Protein AF-A0A8A1LEQ8-F1 (afdb_monomer_lite)

Structure (mmCIF, N/CA/C/O backbone):
data_AF-A0A8A1LEQ8-F1
#
_entry.id   AF-A0A8A1LEQ8-F1
#
loop_
_atom_site.group_PDB
_atom_site.id
_atom_site.type_symbol
_atom_site.label_atom_id
_atom_site.label_alt_id
_atom_site.label_comp_id
_atom_site.label_asym_id
_atom_site.label_entity_id
_atom_site.label_seq_id
_atom_site.pdbx_PDB_ins_code
_atom_site.Cartn_x
_atom_site.Cartn_y
_atom_site.Cartn_z
_atom_site.occupancy
_atom_site.B_iso_or_equiv
_atom_site.auth_seq_id
_atom_site.auth_comp_id
_atom_site.auth_asym_id
_atom_site.auth_atom_id
_atom_site.pdbx_PDB_model_num
ATOM 1 N N . MET A 1 1 ? -10.065 -1.250 -28.278 1.00 28.25 1 MET A N 1
ATOM 2 C CA . MET A 1 1 ? -9.622 0.029 -27.687 1.00 28.25 1 MET A CA 1
ATOM 3 C C . MET A 1 1 ? -8.132 0.151 -27.928 1.00 28.25 1 MET A C 1
ATOM 5 O O . MET A 1 1 ? -7.394 -0.716 -27.477 1.00 28.25 1 MET A O 1
ATOM 9 N N . GLY A 1 2 ? -7.712 1.129 -28.730 1.00 31.31 2 GLY A N 1
ATOM 10 C CA . GLY A 1 2 ? -6.296 1.364 -28.994 1.00 31.31 2 GLY A CA 1
ATOM 11 C C . GLY A 1 2 ? -5.611 1.818 -27.713 1.00 31.31 2 GLY A C 1
ATOM 12 O O . GLY A 1 2 ? -6.048 2.784 -27.094 1.00 31.31 2 GLY A O 1
ATOM 13 N N . THR A 1 3 ? -4.569 1.108 -27.292 1.00 39.03 3 THR A N 1
ATOM 14 C CA . THR A 1 3 ? -3.610 1.674 -26.343 1.00 39.03 3 THR A CA 1
ATOM 15 C C . THR A 1 3 ? -3.005 2.906 -27.009 1.00 39.03 3 THR A C 1
ATOM 17 O O . THR A 1 3 ? -2.578 2.771 -28.160 1.00 39.03 3 THR A O 1
ATOM 20 N N . PRO A 1 4 ? -2.971 4.079 -26.355 1.00 38.38 4 PRO A N 1
ATOM 21 C CA . PRO A 1 4 ? -2.282 5.216 -26.931 1.00 38.38 4 PRO A CA 1
ATOM 22 C C . PRO A 1 4 ? -0.833 4.786 -27.146 1.00 38.38 4 PRO A C 1
ATOM 24 O O . PRO A 1 4 ? -0.155 4.366 -26.206 1.00 38.38 4 PRO A O 1
ATOM 27 N N . GLU A 1 5 ? -0.380 4.824 -28.398 1.00 41.69 5 GLU A N 1
ATOM 28 C CA . GLU A 1 5 ? 1.041 4.841 -28.715 1.00 41.69 5 GLU A CA 1
ATOM 29 C C . GLU A 1 5 ? 1.588 6.175 -28.194 1.00 41.69 5 GLU A C 1
ATOM 31 O O . GLU A 1 5 ? 1.860 7.099 -28.953 1.00 41.69 5 GLU A O 1
ATOM 36 N N . GLU A 1 6 ? 1.699 6.319 -26.872 1.00 42.84 6 GLU A N 1
ATOM 37 C CA . GLU A 1 6 ? 2.576 7.338 -26.324 1.00 42.84 6 GLU A CA 1
ATOM 38 C C . GLU A 1 6 ? 3.975 7.023 -26.856 1.00 42.84 6 GLU A C 1
ATOM 40 O O . GLU A 1 6 ? 4.449 5.886 -26.704 1.00 42.84 6 GLU A O 1
ATOM 45 N N . PRO A 1 7 ? 4.655 7.986 -27.491 1.00 47.84 7 PRO A N 1
ATOM 46 C CA . PRO A 1 7 ? 6.029 7.803 -27.905 1.00 47.84 7 PRO A CA 1
ATOM 47 C C . PRO A 1 7 ? 6.911 7.777 -26.649 1.00 47.84 7 PRO A C 1
ATOM 49 O O . PRO A 1 7 ? 7.580 8.748 -26.312 1.00 47.84 7 PRO A O 1
ATOM 52 N N . LEU A 1 8 ? 6.947 6.630 -25.960 1.00 49.50 8 LEU A N 1
ATOM 53 C CA . LEU A 1 8 ? 7.841 6.346 -24.831 1.00 49.50 8 LEU A CA 1
ATOM 54 C C . LEU A 1 8 ? 9.309 6.617 -25.194 1.00 49.50 8 LEU A C 1
ATOM 56 O O . LEU A 1 8 ? 10.098 6.935 -24.312 1.00 49.50 8 LEU A O 1
ATOM 60 N N . TYR A 1 9 ? 9.652 6.549 -26.487 1.00 48.03 9 TYR A N 1
ATOM 61 C CA . TYR A 1 9 ? 10.982 6.877 -26.996 1.00 48.03 9 TYR A CA 1
ATOM 62 C C . TYR A 1 9 ? 11.362 8.356 -26.824 1.00 48.03 9 TYR A C 1
ATOM 64 O O . TYR A 1 9 ? 12.544 8.647 -26.691 1.00 48.03 9 TYR A O 1
ATOM 72 N N . LEU A 1 10 ? 10.402 9.290 -26.793 1.00 45.00 10 LEU A N 1
ATOM 73 C CA . LEU A 1 10 ? 10.688 10.707 -26.517 1.00 45.00 10 LEU A CA 1
ATOM 74 C C . LEU A 1 10 ? 10.863 10.972 -25.018 1.00 45.00 10 LEU A C 1
ATOM 76 O O . LEU A 1 10 ? 11.633 11.849 -24.640 1.00 45.00 10 LEU A O 1
ATOM 80 N N . LEU A 1 11 ? 10.188 10.193 -24.168 1.00 48.91 11 LEU A N 1
ATOM 81 C CA . LEU A 1 11 ? 10.233 10.365 -22.715 1.00 48.91 11 LEU A CA 1
ATOM 82 C C . LEU A 1 11 ? 11.571 9.926 -22.108 1.00 48.91 11 LEU A C 1
ATOM 84 O O . LEU A 1 11 ? 11.999 10.510 -21.123 1.00 48.91 11 LEU A O 1
ATOM 88 N N . THR A 1 12 ? 12.251 8.923 -22.672 1.00 51.81 12 THR A N 1
ATOM 89 C CA . THR A 1 12 ? 13.473 8.360 -22.063 1.00 51.81 12 THR A CA 1
ATOM 90 C C . THR A 1 12 ? 14.771 9.007 -22.531 1.00 51.81 12 THR A C 1
ATOM 92 O O . THR A 1 12 ? 15.737 8.984 -21.780 1.00 51.81 12 THR A O 1
ATOM 95 N N . ILE A 1 13 ? 14.794 9.636 -23.712 1.00 52.03 13 ILE A N 1
ATOM 96 C CA . ILE A 1 13 ? 15.986 10.336 -24.238 1.00 52.03 13 ILE A CA 1
ATOM 97 C C . ILE A 1 13 ? 16.239 11.663 -23.487 1.00 52.03 13 ILE A C 1
ATOM 99 O O . ILE A 1 13 ? 17.353 12.182 -23.488 1.00 52.03 13 ILE A O 1
ATOM 103 N N . HIS A 1 14 ? 15.224 12.198 -22.796 1.00 56.78 14 HIS A N 1
ATOM 104 C CA . HIS A 1 14 ? 15.293 13.484 -22.089 1.00 56.78 14 HIS A CA 1
ATOM 105 C C . HIS A 1 14 ? 14.934 13.411 -20.596 1.00 56.78 14 HIS A C 1
ATOM 107 O O . HIS A 1 14 ? 14.797 14.454 -19.961 1.00 56.78 14 HIS A O 1
ATOM 113 N N . ALA A 1 15 ? 14.789 12.210 -20.026 1.00 62.84 15 ALA A N 1
ATOM 114 C CA . ALA A 1 15 ? 14.409 12.062 -18.624 1.00 62.84 15 ALA A CA 1
ATOM 115 C C . ALA A 1 15 ? 15.532 12.510 -17.673 1.00 62.84 15 ALA A C 1
ATOM 117 O O . ALA A 1 15 ? 16.668 12.030 -17.726 1.00 62.84 15 ALA A O 1
ATOM 118 N N . THR A 1 16 ? 15.185 13.405 -16.757 1.00 71.00 16 THR A N 1
ATOM 119 C CA . THR A 1 16 ? 16.027 13.860 -15.647 1.00 71.00 16 THR A CA 1
ATOM 120 C C . THR A 1 16 ? 16.180 12.778 -14.569 1.00 71.00 16 THR A C 1
ATOM 122 O O . THR A 1 16 ? 15.380 11.846 -14.472 1.00 71.00 16 THR A O 1
ATOM 125 N N . VAL A 1 17 ? 17.191 12.907 -13.698 1.00 70.06 17 VAL A N 1
ATOM 126 C CA . VAL A 1 17 ? 17.394 11.996 -12.548 1.00 70.06 17 VAL A CA 1
ATOM 127 C C . VAL A 1 17 ? 16.143 11.909 -11.664 1.00 70.06 17 VAL A C 1
ATOM 129 O O . VAL A 1 17 ? 15.771 10.826 -11.220 1.00 70.06 17 VAL A O 1
ATOM 132 N N . GLU A 1 18 ? 15.461 13.031 -11.442 1.00 71.12 18 GLU A N 1
ATOM 133 C CA . GLU A 1 18 ? 14.243 13.084 -10.628 1.00 71.12 18 GLU A CA 1
ATOM 134 C C . GLU A 1 18 ? 13.078 12.317 -11.265 1.00 71.12 18 GLU A C 1
ATOM 136 O O . GLU A 1 18 ? 12.317 11.636 -10.569 1.00 71.12 18 GLU A O 1
ATOM 141 N N . GLU A 1 19 ? 12.951 12.375 -12.592 1.00 68.88 19 GLU A N 1
ATOM 142 C CA . GLU A 1 19 ? 11.942 11.614 -13.327 1.00 68.88 19 GLU A CA 1
ATOM 143 C C . GLU A 1 19 ? 12.216 10.116 -13.265 1.00 68.88 19 GLU A C 1
ATOM 145 O O . GLU A 1 19 ? 11.285 9.341 -13.026 1.00 68.88 19 GLU A O 1
ATOM 150 N N . TRP A 1 20 ? 13.485 9.717 -13.371 1.00 66.81 20 TRP A N 1
ATOM 151 C CA . TRP A 1 20 ? 13.899 8.330 -13.182 1.00 66.81 20 TRP A CA 1
ATOM 152 C C . TRP A 1 20 ? 13.575 7.817 -11.777 1.00 66.81 20 TRP A C 1
ATOM 154 O O . TRP A 1 20 ? 13.003 6.736 -11.632 1.00 66.81 20 TRP A O 1
ATOM 164 N N . GLU A 1 21 ? 13.869 8.599 -10.740 1.00 69.75 21 GLU A N 1
ATOM 165 C CA . GLU A 1 21 ? 13.544 8.248 -9.353 1.00 69.75 21 GLU A CA 1
ATOM 166 C C . GLU A 1 21 ? 12.034 8.142 -9.114 1.00 69.75 21 GLU A C 1
ATOM 168 O O . GLU A 1 21 ? 11.552 7.233 -8.429 1.00 69.75 21 GLU A O 1
ATOM 173 N N . ARG A 1 22 ? 11.247 9.036 -9.720 1.00 73.00 22 ARG A N 1
ATOM 174 C CA . ARG A 1 22 ? 9.784 8.957 -9.682 1.00 73.00 22 ARG A CA 1
ATOM 175 C C . ARG A 1 22 ? 9.281 7.671 -10.337 1.00 73.00 22 ARG A C 1
ATOM 177 O O . ARG A 1 22 ? 8.423 7.004 -9.759 1.00 73.00 22 ARG A O 1
ATOM 184 N N . TRP A 1 23 ? 9.798 7.311 -11.509 1.00 69.75 23 TRP A N 1
ATOM 185 C CA . TRP A 1 23 ? 9.401 6.084 -12.203 1.00 69.75 23 TRP A CA 1
ATOM 186 C C . TRP A 1 23 ? 9.823 4.826 -11.447 1.00 69.75 23 TRP A C 1
ATOM 188 O O . TRP A 1 23 ? 9.034 3.888 -11.363 1.00 69.75 23 TRP A O 1
ATOM 198 N N . ASN A 1 24 ? 10.998 4.824 -10.812 1.00 72.94 24 ASN A N 1
ATOM 199 C CA . ASN A 1 24 ? 11.436 3.729 -9.943 1.00 72.94 24 ASN A CA 1
ATOM 200 C C . ASN A 1 24 ? 10.458 3.514 -8.788 1.00 72.94 24 ASN A C 1
ATOM 202 O O . ASN A 1 24 ? 9.985 2.396 -8.579 1.00 72.94 24 ASN A O 1
ATOM 206 N N . ARG A 1 25 ? 10.079 4.590 -8.085 1.00 75.69 25 ARG A N 1
ATOM 207 C CA . ARG A 1 25 ? 9.069 4.515 -7.019 1.00 75.69 25 ARG A CA 1
ATOM 208 C C . ARG A 1 25 ? 7.737 3.979 -7.539 1.00 75.69 25 ARG A C 1
ATOM 210 O O . ARG A 1 25 ? 7.147 3.106 -6.911 1.00 75.69 25 ARG A O 1
ATOM 217 N N . GLN A 1 26 ? 7.275 4.442 -8.700 1.00 78.94 26 GLN A N 1
ATOM 218 C CA . GLN A 1 26 ? 6.038 3.941 -9.308 1.00 78.94 26 GLN A CA 1
ATOM 219 C C . GLN A 1 26 ? 6.122 2.455 -9.676 1.00 78.94 26 GLN A C 1
ATOM 221 O O . GLN A 1 26 ? 5.169 1.716 -9.431 1.00 78.94 26 GLN A O 1
ATOM 226 N N . ALA A 1 27 ? 7.250 2.002 -10.226 1.00 75.50 27 ALA A N 1
ATOM 227 C CA . ALA A 1 27 ? 7.473 0.603 -10.573 1.00 75.50 27 ALA A CA 1
ATOM 228 C C . ALA A 1 27 ? 7.452 -0.291 -9.326 1.00 75.50 27 ALA A C 1
ATOM 230 O O . ALA A 1 27 ? 6.747 -1.300 -9.320 1.00 75.50 27 ALA A O 1
ATOM 231 N N . VAL A 1 28 ? 8.132 0.118 -8.249 1.00 78.31 28 VAL A N 1
ATOM 232 C CA . VAL A 1 28 ? 8.108 -0.582 -6.953 1.00 78.31 28 VAL A CA 1
ATOM 233 C C . VAL A 1 28 ? 6.686 -0.640 -6.397 1.00 78.31 28 VAL A C 1
ATOM 235 O O . VAL A 1 28 ? 6.205 -1.717 -6.054 1.00 78.31 28 VAL A O 1
ATOM 238 N N . MET A 1 29 ? 5.962 0.480 -6.386 1.00 82.50 29 MET A N 1
ATOM 239 C 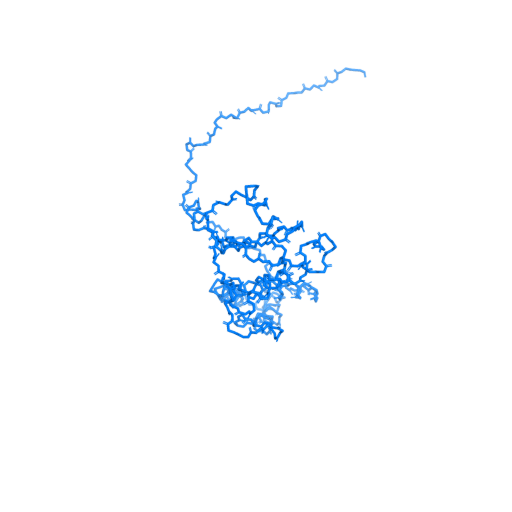CA . MET A 1 29 ? 4.579 0.511 -5.900 1.00 82.50 29 MET A CA 1
ATOM 240 C C . MET A 1 29 ? 3.648 -0.378 -6.734 1.00 82.50 29 MET A C 1
ATOM 242 O O . MET A 1 29 ? 2.803 -1.075 -6.173 1.00 82.50 29 MET A O 1
ATOM 246 N N . LYS A 1 30 ? 3.824 -0.420 -8.061 1.00 82.00 30 LYS A N 1
ATOM 247 C CA . LYS A 1 30 ? 3.065 -1.313 -8.949 1.00 82.00 30 LYS A CA 1
ATOM 248 C C . LYS A 1 30 ? 3.377 -2.784 -8.667 1.00 82.00 30 LYS A C 1
ATOM 250 O O . LYS A 1 30 ? 2.452 -3.592 -8.636 1.00 82.00 30 LYS A O 1
ATOM 255 N N . ALA A 1 31 ? 4.648 -3.111 -8.432 1.00 80.81 31 ALA A N 1
ATOM 256 C CA . ALA A 1 31 ? 5.092 -4.454 -8.071 1.00 80.81 31 ALA A CA 1
ATOM 257 C C . ALA A 1 31 ? 4.490 -4.918 -6.741 1.00 80.81 31 ALA A C 1
ATOM 259 O O . ALA A 1 31 ? 4.043 -6.056 -6.637 1.00 80.81 31 ALA A O 1
ATOM 260 N N . LEU A 1 32 ? 4.429 -4.036 -5.741 1.00 84.12 32 LEU A N 1
ATOM 261 C CA . LEU A 1 32 ? 3.848 -4.365 -4.440 1.00 84.12 32 LEU A CA 1
ATOM 262 C C . LEU A 1 32 ? 2.317 -4.507 -4.510 1.00 84.12 32 LEU A C 1
ATOM 264 O O . LEU A 1 32 ? 1.760 -5.414 -3.895 1.00 84.12 32 LEU A O 1
ATOM 268 N N . LEU A 1 33 ? 1.630 -3.654 -5.277 1.00 84.94 33 LEU A N 1
ATOM 269 C CA . LEU A 1 33 ? 0.168 -3.682 -5.406 1.00 84.94 33 LEU A CA 1
ATOM 270 C C . LEU A 1 33 ? -0.346 -4.943 -6.117 1.00 84.94 33 LEU A C 1
ATOM 272 O O . LEU A 1 33 ? -1.298 -5.582 -5.657 1.00 84.94 33 LEU A O 1
ATOM 276 N N . ASP A 1 34 ? 0.254 -5.273 -7.261 1.00 84.44 34 ASP A N 1
ATOM 277 C CA . ASP A 1 34 ? -0.142 -6.415 -8.081 1.00 84.44 34 ASP A CA 1
ATOM 278 C C . ASP A 1 34 ? 1.081 -7.014 -8.800 1.00 84.44 34 ASP A C 1
ATOM 280 O O . ASP A 1 34 ? 1.410 -6.606 -9.921 1.00 84.44 34 ASP A O 1
ATOM 284 N N . PRO A 1 35 ? 1.768 -7.988 -8.171 1.00 84.00 35 PRO A N 1
ATOM 285 C CA . PRO A 1 35 ? 2.965 -8.606 -8.739 1.00 84.00 35 PRO A CA 1
ATOM 286 C C . PRO A 1 35 ? 2.731 -9.244 -10.116 1.00 84.00 35 PRO A C 1
ATOM 288 O O . PRO A 1 35 ? 3.594 -9.178 -10.992 1.00 84.00 35 PRO A O 1
ATOM 291 N N . ALA A 1 36 ? 1.552 -9.833 -10.343 1.00 85.12 36 ALA A N 1
ATOM 292 C CA . ALA A 1 36 ? 1.231 -10.496 -11.604 1.00 85.12 36 ALA A CA 1
ATOM 293 C C . ALA A 1 36 ? 1.061 -9.478 -12.741 1.00 85.12 36 ALA A C 1
ATOM 295 O O . ALA A 1 36 ? 1.624 -9.640 -13.828 1.00 85.12 36 ALA A O 1
ATOM 296 N N . GLU A 1 37 ? 0.322 -8.401 -12.485 1.00 84.19 37 GLU A N 1
ATOM 297 C CA . GLU A 1 37 ? 0.133 -7.310 -13.440 1.00 84.19 37 GLU A CA 1
ATOM 298 C C . GLU A 1 37 ? 1.426 -6.510 -13.658 1.00 84.19 37 GLU A C 1
ATOM 300 O O . GLU A 1 37 ? 1.703 -6.015 -14.755 1.00 84.19 37 GLU A O 1
ATOM 305 N N . TYR A 1 38 ? 2.252 -6.375 -12.622 1.00 83.56 38 TYR A N 1
ATOM 306 C CA . TYR A 1 38 ? 3.596 -5.819 -12.724 1.00 83.56 38 TYR A CA 1
ATOM 307 C C . TYR A 1 38 ? 4.482 -6.643 -13.655 1.00 83.56 38 TYR A C 1
ATOM 309 O O . TYR A 1 38 ? 5.075 -6.074 -14.573 1.00 83.56 38 TYR A O 1
ATOM 317 N N . LYS A 1 39 ? 4.513 -7.969 -13.489 1.00 86.00 39 LYS A N 1
ATOM 318 C CA . LYS A 1 39 ? 5.302 -8.856 -14.345 1.00 86.00 39 LYS A CA 1
ATOM 319 C C . LYS A 1 39 ? 4.890 -8.733 -15.812 1.00 86.00 39 LYS A C 1
ATOM 321 O O . LYS A 1 39 ? 5.747 -8.519 -16.664 1.00 86.00 39 LYS A O 1
ATOM 326 N N . LYS A 1 40 ? 3.584 -8.765 -16.109 1.00 86.38 40 LYS A N 1
ATOM 327 C CA . LYS A 1 40 ? 3.065 -8.543 -17.475 1.00 86.38 40 LYS A CA 1
ATOM 328 C C . LYS A 1 40 ? 3.506 -7.197 -18.047 1.00 86.38 40 LYS A C 1
ATOM 330 O O . LYS A 1 40 ? 3.933 -7.122 -19.196 1.00 86.38 40 LYS A O 1
ATOM 335 N N . TRP A 1 41 ? 3.413 -6.137 -17.245 1.00 85.69 41 TRP A N 1
ATOM 336 C CA . TRP A 1 41 ? 3.840 -4.798 -17.643 1.00 85.69 41 TRP A CA 1
ATOM 337 C C . TRP A 1 41 ? 5.345 -4.736 -17.933 1.00 85.69 41 TRP A C 1
ATOM 339 O O . TRP A 1 41 ? 5.736 -4.203 -18.971 1.00 85.69 41 TRP A O 1
ATOM 349 N N . ARG A 1 42 ? 6.188 -5.326 -17.076 1.00 83.75 42 ARG A N 1
ATOM 350 C CA . ARG A 1 42 ? 7.645 -5.381 -17.266 1.00 83.75 42 ARG A CA 1
ATOM 351 C C . ARG A 1 42 ? 8.019 -6.187 -18.512 1.00 83.75 42 ARG A C 1
ATOM 353 O O . ARG A 1 42 ? 8.811 -5.717 -19.329 1.00 83.75 42 ARG A O 1
ATOM 360 N N . ASP A 1 43 ? 7.403 -7.352 -18.698 1.00 87.75 43 ASP A N 1
ATOM 361 C CA . ASP A 1 43 ? 7.611 -8.209 -19.871 1.00 87.75 43 ASP A CA 1
ATOM 362 C C . ASP A 1 43 ? 7.198 -7.481 -21.162 1.00 87.75 43 ASP A C 1
ATOM 364 O O . ASP A 1 43 ? 7.926 -7.504 -22.158 1.00 87.75 43 ASP A O 1
ATOM 368 N N . TRP A 1 44 ? 6.080 -6.747 -21.133 1.00 86.81 44 TRP A N 1
ATOM 369 C CA . TRP A 1 44 ? 5.651 -5.904 -22.249 1.00 86.81 44 TRP A CA 1
ATOM 370 C C . TRP A 1 44 ? 6.651 -4.781 -22.551 1.00 86.81 44 TRP A C 1
ATOM 372 O O . TRP A 1 44 ? 6.985 -4.586 -23.719 1.00 86.81 44 TRP A O 1
ATOM 382 N N . LYS A 1 45 ? 7.172 -4.076 -21.534 1.00 84.31 45 LYS A N 1
ATOM 383 C CA . LYS A 1 45 ? 8.174 -3.004 -21.698 1.00 84.31 45 LYS A CA 1
ATOM 384 C C . LYS A 1 45 ? 9.437 -3.527 -22.398 1.00 84.31 45 LYS A C 1
ATOM 386 O O . LYS A 1 45 ? 9.915 -2.892 -23.339 1.00 84.31 45 LYS A O 1
ATOM 391 N N . LEU A 1 46 ? 9.925 -4.704 -21.994 1.00 86.25 46 LEU A N 1
ATOM 392 C CA . LEU A 1 46 ? 11.072 -5.378 -22.616 1.00 86.25 46 LEU A CA 1
ATOM 393 C C . LEU A 1 46 ? 10.777 -5.811 -24.058 1.00 86.25 46 LEU A C 1
ATOM 395 O O . LEU A 1 46 ? 11.558 -5.528 -24.967 1.00 86.25 46 LEU A O 1
ATOM 399 N N . ALA A 1 47 ? 9.645 -6.481 -24.285 1.00 86.88 47 ALA A N 1
ATOM 400 C CA . ALA A 1 47 ? 9.250 -6.954 -25.611 1.00 86.88 47 ALA A CA 1
ATOM 401 C C . ALA A 1 47 ? 8.962 -5.802 -26.582 1.00 86.88 47 ALA A C 1
ATOM 403 O O . ALA A 1 47 ? 9.189 -5.924 -27.783 1.00 86.88 47 ALA A O 1
ATOM 404 N N . PHE A 1 48 ? 8.443 -4.679 -26.088 1.00 84.88 48 PHE A N 1
ATOM 405 C CA . PHE A 1 48 ? 8.250 -3.468 -26.875 1.00 84.88 48 PHE A CA 1
ATOM 406 C C . PHE A 1 48 ? 9.590 -2.913 -27.363 1.00 84.88 48 PHE A C 1
ATOM 408 O O . PHE A 1 48 ? 9.756 -2.753 -28.568 1.00 84.88 48 PHE A O 1
ATOM 415 N N . ALA A 1 49 ? 10.561 -2.695 -26.468 1.00 83.75 49 ALA A N 1
ATOM 416 C CA . ALA A 1 49 ? 11.870 -2.164 -26.854 1.00 83.75 49 ALA A CA 1
ATOM 417 C C . ALA A 1 49 ? 12.582 -3.055 -27.878 1.00 83.75 49 ALA A C 1
ATOM 419 O O . ALA A 1 49 ? 13.051 -2.552 -28.897 1.00 83.75 49 ALA A O 1
ATOM 420 N N . LYS A 1 50 ? 12.579 -4.378 -27.662 1.00 85.56 50 LYS A N 1
ATOM 421 C CA . LYS A 1 50 ? 13.140 -5.344 -28.621 1.00 85.56 50 LYS A CA 1
ATOM 422 C C . LYS A 1 50 ? 12.480 -5.232 -29.997 1.00 85.56 50 LYS A C 1
ATOM 424 O O . LYS A 1 50 ? 13.182 -5.055 -30.984 1.00 85.56 50 LYS A O 1
ATOM 429 N N . ARG A 1 51 ? 11.142 -5.212 -30.054 1.00 85.50 51 ARG A N 1
ATOM 430 C CA . ARG A 1 51 ? 10.397 -5.061 -31.316 1.00 85.50 51 ARG A CA 1
ATOM 431 C C . ARG A 1 51 ? 10.686 -3.744 -32.034 1.00 85.50 51 ARG A C 1
ATOM 433 O O . ARG A 1 51 ? 10.763 -3.736 -33.255 1.00 85.50 51 ARG A O 1
ATOM 440 N N . GLN A 1 52 ? 10.843 -2.633 -31.313 1.00 82.50 52 GLN A N 1
ATOM 441 C CA . GLN A 1 52 ? 11.186 -1.350 -31.942 1.00 82.50 52 GLN A CA 1
ATOM 442 C C . GLN A 1 52 ? 12.615 -1.352 -32.504 1.00 82.50 52 GLN A C 1
ATOM 444 O O . GLN A 1 52 ? 12.836 -0.831 -33.593 1.00 82.50 52 GLN A O 1
ATOM 449 N N . ILE A 1 53 ? 13.565 -1.978 -31.802 1.00 83.00 53 ILE A N 1
ATOM 450 C CA . ILE A 1 53 ? 14.949 -2.149 -32.271 1.00 83.00 53 ILE A CA 1
ATOM 451 C C . ILE A 1 53 ? 15.021 -3.076 -33.495 1.00 83.00 53 ILE A C 1
ATOM 453 O O . ILE A 1 53 ? 15.834 -2.847 -34.381 1.00 83.00 53 ILE A O 1
ATOM 457 N N . GLU A 1 54 ? 14.195 -4.121 -33.555 1.00 84.12 54 GLU A N 1
ATOM 458 C CA . GLU A 1 54 ? 14.114 -5.018 -34.718 1.00 84.12 54 GLU A CA 1
ATOM 459 C C . GLU A 1 54 ? 13.437 -4.343 -35.917 1.00 84.12 54 GLU A C 1
ATOM 461 O O . GLU A 1 54 ? 13.820 -4.572 -37.062 1.00 84.12 54 GLU A O 1
ATOM 466 N N . ARG A 1 55 ? 12.427 -3.502 -35.659 1.00 81.56 55 ARG A N 1
ATOM 467 C CA . ARG A 1 55 ? 11.650 -2.813 -36.696 1.00 81.56 55 ARG A CA 1
ATOM 468 C C . ARG A 1 55 ? 12.418 -1.681 -37.376 1.00 81.56 55 ARG A C 1
ATOM 470 O O . ARG A 1 55 ? 12.141 -1.406 -38.541 1.00 81.56 55 ARG A O 1
ATOM 477 N N . TYR A 1 56 ? 13.321 -1.012 -36.665 1.00 79.12 56 TYR A N 1
ATOM 478 C CA . TYR A 1 56 ? 14.066 0.135 -37.181 1.00 79.12 56 TYR A CA 1
ATOM 479 C C . TYR A 1 56 ? 15.572 -0.098 -37.086 1.00 79.12 56 TYR A C 1
ATOM 481 O O . TYR A 1 56 ? 16.091 -0.393 -36.011 1.00 79.12 56 TYR A O 1
ATOM 489 N N . THR A 1 57 ? 16.294 0.093 -38.191 1.00 74.94 57 THR A N 1
ATOM 490 C CA . THR A 1 57 ? 17.761 0.037 -38.170 1.00 74.94 57 THR A CA 1
ATOM 491 C C . THR A 1 57 ? 18.354 1.325 -37.597 1.00 74.94 57 THR A C 1
ATOM 493 O O . THR A 1 57 ? 17.717 2.385 -37.582 1.00 74.94 57 THR A O 1
ATOM 496 N N . ALA A 1 58 ? 19.606 1.249 -37.136 1.00 69.25 58 ALA A N 1
ATOM 497 C CA . ALA A 1 58 ? 20.343 2.426 -36.684 1.00 69.25 58 ALA A CA 1
ATOM 498 C C . ALA A 1 58 ? 20.545 3.456 -37.811 1.00 69.25 58 ALA A C 1
ATOM 500 O O . ALA A 1 58 ? 20.650 4.640 -37.516 1.00 69.25 58 ALA A O 1
ATOM 501 N N . GLU A 1 59 ? 20.534 3.049 -39.088 1.00 74.25 59 GLU A N 1
ATOM 502 C CA . GLU A 1 59 ? 20.575 4.009 -40.201 1.00 74.25 59 GLU A CA 1
ATOM 503 C C . GLU A 1 59 ? 19.237 4.736 -40.396 1.00 74.25 59 GLU A C 1
ATOM 505 O O . GLU A 1 59 ? 19.219 5.889 -40.815 1.00 74.25 59 GLU A O 1
ATOM 510 N N . GLN A 1 60 ? 18.111 4.088 -40.084 1.00 80.50 60 GLN A N 1
ATOM 511 C CA . GLN A 1 60 ? 16.779 4.672 -40.260 1.00 80.50 60 GLN A CA 1
ATOM 512 C C . GLN A 1 60 ? 16.417 5.649 -39.141 1.00 80.50 60 GLN A C 1
ATOM 514 O O . GLN A 1 60 ? 15.793 6.680 -39.393 1.00 80.50 60 GLN A O 1
ATOM 519 N N . ARG A 1 61 ? 16.741 5.302 -37.889 1.00 79.31 61 ARG A N 1
ATOM 520 C CA . ARG A 1 61 ? 16.391 6.082 -36.689 1.00 79.31 61 ARG A CA 1
ATOM 521 C C . ARG A 1 61 ? 17.500 5.970 -35.626 1.00 79.31 61 ARG A C 1
ATOM 523 O O . ARG A 1 61 ? 17.270 5.342 -34.588 1.00 79.31 61 ARG A O 1
ATOM 530 N N . PRO A 1 62 ? 18.681 6.573 -35.856 1.00 80.19 62 PRO A N 1
ATOM 531 C CA . PRO A 1 62 ? 19.864 6.390 -35.009 1.00 80.19 62 PRO A CA 1
ATOM 532 C C . PRO A 1 62 ? 19.613 6.747 -33.541 1.00 80.19 62 PRO A C 1
ATOM 534 O O . PRO A 1 62 ? 19.861 5.919 -32.665 1.00 80.19 62 PRO A O 1
ATOM 537 N N . ASP A 1 63 ? 19.032 7.918 -33.271 1.00 79.31 63 ASP A N 1
ATOM 538 C CA . ASP A 1 63 ? 18.805 8.401 -31.899 1.00 79.31 63 ASP A CA 1
ATOM 539 C C . ASP A 1 63 ? 17.834 7.512 -31.115 1.00 79.31 63 ASP A C 1
ATOM 541 O O . ASP A 1 63 ? 18.029 7.236 -29.934 1.00 79.31 63 ASP A O 1
ATOM 545 N N . MET A 1 64 ? 16.801 7.003 -31.788 1.00 80.62 64 MET A N 1
ATOM 546 C CA . MET A 1 64 ? 15.802 6.135 -31.168 1.00 80.62 64 MET A CA 1
ATOM 547 C C . MET A 1 64 ? 16.375 4.751 -30.860 1.00 80.62 64 MET A C 1
ATOM 549 O O . MET A 1 64 ? 16.159 4.229 -29.769 1.00 80.62 64 MET A O 1
ATOM 553 N N . VAL A 1 65 ? 17.098 4.143 -31.806 1.00 79.12 65 VAL A N 1
ATOM 554 C CA . VAL A 1 65 ? 17.713 2.824 -31.595 1.00 79.12 65 VAL A CA 1
ATOM 555 C C . VAL A 1 65 ? 18.774 2.906 -30.501 1.00 79.12 65 VAL A C 1
ATOM 557 O O . VAL A 1 65 ? 18.830 2.012 -29.656 1.00 79.12 65 VAL A O 1
ATOM 560 N N . LYS A 1 66 ? 19.565 3.986 -30.479 1.00 83.00 66 LYS A N 1
ATOM 561 C CA . LYS A 1 66 ? 20.527 4.264 -29.412 1.00 83.00 66 LYS A CA 1
ATOM 562 C C . LYS A 1 66 ? 19.828 4.403 -28.060 1.00 83.00 66 LYS A C 1
ATOM 564 O O . LYS A 1 66 ? 20.112 3.610 -27.170 1.00 83.00 66 LYS A O 1
ATOM 569 N N . GLY A 1 67 ? 18.853 5.305 -27.933 1.00 80.19 67 GLY A N 1
ATOM 570 C CA . GLY A 1 67 ? 18.138 5.525 -26.670 1.00 80.19 67 GLY A CA 1
ATOM 571 C C . GLY A 1 67 ? 17.400 4.283 -26.160 1.00 80.19 67 GLY A C 1
ATOM 572 O O . GLY A 1 67 ? 17.341 4.028 -24.960 1.00 80.19 67 GLY A O 1
ATOM 573 N N . LEU A 1 68 ? 16.880 3.437 -27.056 1.00 81.69 68 LEU A N 1
ATOM 574 C CA . LEU A 1 68 ? 16.268 2.168 -26.658 1.00 81.69 68 LEU A CA 1
ATOM 575 C C . LEU A 1 68 ? 17.294 1.149 -26.142 1.00 81.69 68 LEU A C 1
ATOM 577 O O . LEU A 1 68 ? 17.004 0.443 -25.177 1.00 81.69 68 LEU A O 1
ATOM 581 N N . LYS A 1 69 ? 18.462 1.043 -26.787 1.00 80.88 69 LYS A N 1
ATOM 582 C CA . LYS A 1 69 ? 19.508 0.075 -26.424 1.00 80.88 69 LYS A CA 1
ATOM 583 C C . LYS A 1 69 ? 20.298 0.490 -25.190 1.00 80.88 69 LYS A C 1
ATOM 585 O O . LYS A 1 69 ? 20.545 -0.355 -24.338 1.00 80.88 69 LYS A O 1
ATOM 590 N N . GLU A 1 70 ? 20.708 1.750 -25.140 1.00 81.88 70 GLU A N 1
ATOM 591 C CA . GLU A 1 70 ? 21.670 2.257 -24.162 1.00 81.88 70 GLU A CA 1
ATOM 592 C C . GLU A 1 70 ? 20.982 2.804 -22.911 1.00 81.88 70 GLU A C 1
ATOM 594 O O . GLU A 1 70 ? 21.469 2.550 -21.816 1.00 81.88 70 GLU A O 1
ATOM 599 N N . ASP A 1 71 ? 19.821 3.457 -23.045 1.00 79.31 71 ASP A N 1
ATOM 600 C CA . ASP A 1 71 ? 19.155 4.090 -21.899 1.00 79.31 71 ASP A CA 1
ATOM 601 C C . ASP A 1 71 ? 17.966 3.260 -21.402 1.00 79.31 71 ASP A C 1
ATOM 603 O O . ASP A 1 71 ? 17.877 2.880 -20.236 1.00 79.31 71 ASP A O 1
ATOM 607 N N . TYR A 1 72 ? 17.021 2.945 -22.290 1.00 78.94 72 TYR A N 1
ATOM 608 C CA . TYR A 1 72 ? 15.751 2.346 -21.888 1.00 78.94 72 TYR A CA 1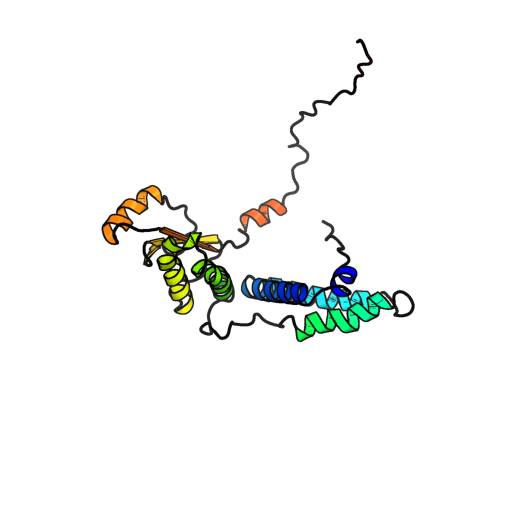
ATOM 609 C C . TYR A 1 72 ? 15.871 0.877 -21.474 1.00 78.94 72 TYR A C 1
ATOM 611 O O . TYR A 1 72 ? 15.309 0.472 -20.456 1.00 78.94 72 TYR A O 1
ATOM 619 N N . LEU A 1 73 ? 16.560 0.048 -22.264 1.00 82.88 73 LEU A N 1
ATOM 620 C CA . LEU A 1 73 ? 16.764 -1.353 -21.896 1.00 82.88 73 LEU A CA 1
ATOM 621 C C . LEU A 1 73 ? 17.624 -1.471 -20.639 1.00 82.88 73 LEU A C 1
ATOM 623 O O . LEU A 1 73 ? 17.274 -2.267 -19.769 1.00 82.88 73 LEU A O 1
ATOM 627 N N . ASP A 1 74 ? 18.676 -0.658 -20.514 1.00 81.12 74 ASP A N 1
ATOM 628 C CA . ASP A 1 74 ? 19.475 -0.569 -19.289 1.00 81.12 74 ASP A CA 1
ATOM 629 C C . ASP A 1 74 ? 18.589 -0.226 -18.085 1.00 81.12 74 ASP A C 1
ATOM 631 O O . ASP A 1 74 ? 18.569 -0.958 -17.097 1.00 81.12 74 ASP A O 1
ATOM 635 N N . TYR A 1 75 ? 17.741 0.796 -18.214 1.00 76.25 75 TYR A N 1
ATOM 636 C CA . TYR A 1 75 ? 16.781 1.171 -17.184 1.00 76.25 75 TYR A CA 1
ATOM 637 C C . TYR A 1 75 ? 15.864 0.012 -16.758 1.00 76.25 75 TYR A C 1
ATOM 639 O O . TYR A 1 75 ? 15.750 -0.297 -15.569 1.00 76.25 75 TYR A O 1
ATOM 647 N N . VAL A 1 76 ? 15.208 -0.659 -17.711 1.00 76.81 76 VAL A N 1
ATOM 648 C CA . VAL A 1 76 ? 14.258 -1.743 -17.397 1.00 76.81 76 VAL A CA 1
ATOM 649 C C . VAL A 1 76 ? 14.967 -2.972 -16.813 1.00 76.81 76 VAL A C 1
ATOM 651 O O . VAL A 1 76 ? 14.380 -3.703 -16.011 1.00 76.81 76 VAL A O 1
ATOM 654 N N . LEU A 1 77 ? 16.216 -3.226 -17.204 1.00 81.31 77 LEU A N 1
ATOM 655 C CA . LEU A 1 77 ? 16.987 -4.369 -16.719 1.00 81.31 77 LEU A CA 1
ATOM 656 C C . LEU A 1 77 ? 17.614 -4.112 -15.347 1.00 81.31 77 LEU A C 1
ATOM 658 O O . LEU A 1 77 ? 17.560 -5.001 -14.501 1.00 81.31 77 LEU A O 1
ATOM 662 N N . ASN A 1 78 ? 18.156 -2.914 -15.126 1.00 78.50 78 ASN A N 1
ATOM 663 C CA . ASN A 1 78 ? 19.005 -2.616 -13.975 1.00 78.50 78 ASN A CA 1
ATOM 664 C C . ASN A 1 78 ? 18.319 -1.765 -12.902 1.00 78.50 78 ASN A C 1
ATOM 666 O O . ASN A 1 78 ? 18.704 -1.844 -11.737 1.00 78.50 78 ASN A O 1
ATOM 670 N N . ARG A 1 79 ? 17.304 -0.964 -13.252 1.00 73.06 79 ARG A N 1
ATOM 671 C CA . ARG A 1 79 ? 16.606 -0.085 -12.292 1.00 73.06 79 ARG A CA 1
ATOM 672 C C . ARG A 1 79 ? 15.202 -0.550 -11.930 1.00 73.06 79 ARG A C 1
ATOM 674 O O . ARG A 1 79 ? 14.728 -0.247 -10.839 1.00 73.06 79 ARG A O 1
ATOM 681 N N . ILE A 1 80 ? 14.545 -1.305 -12.810 1.00 74.50 80 ILE A N 1
ATOM 682 C CA . ILE A 1 80 ? 13.250 -1.929 -12.522 1.00 74.50 80 ILE A CA 1
ATOM 683 C C . ILE A 1 80 ? 13.493 -3.367 -12.033 1.00 74.50 80 ILE A C 1
ATOM 685 O O . ILE A 1 80 ? 13.857 -4.232 -12.841 1.00 74.50 80 ILE A O 1
ATOM 689 N N . PRO A 1 81 ? 13.273 -3.662 -10.738 1.00 72.06 81 PRO A N 1
ATOM 690 C CA . PRO A 1 81 ? 13.594 -4.970 -10.185 1.00 72.06 81 PRO A CA 1
ATOM 691 C C . PRO A 1 81 ? 12.734 -6.069 -10.836 1.00 72.06 81 PRO A C 1
ATOM 693 O O . PRO A 1 81 ? 11.572 -5.835 -11.167 1.00 72.06 81 PRO A O 1
ATOM 696 N N . PRO A 1 82 ? 13.264 -7.282 -11.056 1.00 73.81 82 PRO A N 1
ATOM 697 C CA . PRO A 1 82 ? 12.498 -8.355 -11.694 1.00 73.81 82 PRO A CA 1
ATOM 698 C C . PRO A 1 82 ? 11.296 -8.801 -10.850 1.00 73.81 82 PRO A C 1
ATOM 700 O O . PRO A 1 82 ? 10.278 -9.194 -11.410 1.00 73.81 82 PRO A O 1
ATOM 703 N N . GLU A 1 83 ? 11.401 -8.667 -9.529 1.00 70.62 83 GLU A N 1
ATOM 704 C CA . GLU A 1 83 ? 10.380 -9.021 -8.545 1.00 70.62 83 GLU A CA 1
ATOM 705 C C . GLU A 1 83 ? 10.115 -7.836 -7.601 1.00 70.62 83 GLU A C 1
ATOM 707 O O . GLU A 1 83 ? 10.949 -6.927 -7.510 1.00 70.62 83 GLU A O 1
ATOM 712 N N . PRO A 1 84 ? 8.977 -7.814 -6.882 1.00 70.25 84 PRO A N 1
ATOM 713 C CA . PRO A 1 84 ? 8.728 -6.810 -5.856 1.00 70.25 84 PRO A CA 1
ATOM 714 C C . PRO A 1 84 ? 9.850 -6.813 -4.814 1.00 70.25 84 PRO A C 1
ATOM 716 O O . PRO A 1 84 ? 10.146 -7.839 -4.200 1.00 70.25 84 PRO A O 1
ATOM 719 N N . VAL A 1 85 ? 10.467 -5.654 -4.596 1.00 71.56 85 VAL A N 1
ATOM 720 C CA . VAL A 1 85 ? 11.503 -5.503 -3.572 1.00 71.56 85 VAL A CA 1
ATOM 721 C C . VAL A 1 85 ? 10.821 -5.265 -2.236 1.00 71.56 85 VAL A C 1
ATOM 723 O O . VAL A 1 85 ? 10.099 -4.283 -2.067 1.00 71.56 85 VAL A O 1
ATOM 726 N N . VAL A 1 86 ? 11.056 -6.169 -1.287 1.00 71.69 86 VAL A N 1
ATOM 727 C CA . VAL A 1 86 ? 10.660 -5.961 0.106 1.00 71.69 86 VAL A CA 1
ATOM 728 C C . VAL A 1 86 ? 11.525 -4.837 0.683 1.00 71.69 86 VAL A C 1
ATOM 730 O O . VAL A 1 86 ? 12.754 -4.943 0.624 1.00 71.69 86 VAL A O 1
ATOM 733 N N . PRO A 1 87 ? 10.932 -3.765 1.238 1.00 72.44 87 PRO A N 1
ATOM 734 C CA . PRO A 1 87 ? 11.704 -2.728 1.906 1.00 72.44 87 PRO A CA 1
ATOM 735 C C . PRO A 1 87 ? 12.507 -3.334 3.071 1.00 72.44 87 PRO A C 1
ATOM 737 O O . PRO A 1 87 ? 11.910 -3.994 3.920 1.00 72.44 87 PRO A O 1
ATOM 740 N N . PRO A 1 88 ? 13.829 -3.094 3.180 1.00 73.69 88 PRO A N 1
ATOM 741 C CA . PRO A 1 88 ? 14.649 -3.670 4.255 1.00 73.69 88 PRO A CA 1
ATOM 742 C C . PRO A 1 88 ? 14.221 -3.261 5.671 1.00 73.69 88 PRO A C 1
ATOM 744 O O . PRO A 1 88 ? 14.599 -3.904 6.644 1.00 73.69 88 PRO A O 1
ATOM 747 N N . SER A 1 89 ? 13.464 -2.168 5.790 1.00 76.31 89 SER A N 1
ATOM 748 C CA . SER A 1 89 ? 12.914 -1.668 7.051 1.00 76.31 89 SER A CA 1
ATOM 749 C C . SER A 1 89 ? 11.654 -2.404 7.513 1.00 76.31 89 SER A C 1
ATOM 751 O O . SER A 1 89 ? 11.161 -2.114 8.600 1.00 76.31 89 SER A O 1
ATOM 753 N N . GLU A 1 90 ? 11.121 -3.325 6.710 1.00 85.38 90 GLU A N 1
ATOM 754 C CA . GLU A 1 90 ? 9.897 -4.063 7.006 1.00 85.38 90 GLU A CA 1
ATOM 755 C C . GLU A 1 90 ? 10.188 -5.556 7.236 1.00 85.38 90 GLU A C 1
ATOM 757 O O . GLU A 1 90 ? 11.116 -6.108 6.636 1.00 85.38 90 GLU A O 1
ATOM 762 N N . PRO A 1 91 ? 9.411 -6.241 8.096 1.00 87.19 91 PRO A N 1
ATOM 763 C CA . PRO A 1 91 ? 9.617 -7.660 8.356 1.00 87.19 91 PRO A CA 1
ATOM 764 C C . PRO A 1 91 ? 9.359 -8.482 7.086 1.00 87.19 91 PRO A C 1
ATOM 766 O O . PRO A 1 91 ? 8.455 -8.143 6.317 1.00 87.19 91 PRO A O 1
ATOM 769 N N . PRO A 1 92 ? 10.115 -9.567 6.839 1.00 84.44 92 PRO A N 1
ATOM 770 C CA . PRO A 1 92 ? 9.902 -10.428 5.681 1.00 84.44 92 PRO A CA 1
ATOM 771 C C . PRO A 1 92 ? 8.614 -11.256 5.817 1.00 84.44 92 PRO A C 1
ATOM 773 O O . PRO A 1 92 ? 8.116 -11.489 6.916 1.00 84.44 92 PRO A O 1
ATOM 776 N N . GLY A 1 93 ? 8.101 -11.759 4.692 1.00 83.56 93 GLY A N 1
ATOM 777 C CA . GLY A 1 93 ? 6.993 -12.724 4.674 1.00 83.56 93 GLY A CA 1
ATOM 778 C C . GLY A 1 93 ? 5.585 -12.121 4.703 1.00 83.56 93 GLY A C 1
ATOM 779 O O . GLY A 1 93 ? 4.612 -12.874 4.760 1.00 83.56 93 GLY A O 1
ATOM 780 N N . LEU A 1 94 ? 5.445 -10.793 4.620 1.00 84.69 94 LEU A N 1
ATOM 781 C CA . LEU A 1 94 ? 4.135 -10.168 4.434 1.00 84.69 94 LEU A CA 1
ATOM 782 C C . LEU A 1 94 ? 3.639 -10.352 2.993 1.00 84.69 94 LEU A C 1
ATOM 784 O O . LEU A 1 94 ? 4.409 -10.570 2.056 1.00 84.69 94 LEU A O 1
ATOM 788 N N . GLN A 1 95 ? 2.329 -10.210 2.795 1.00 85.94 95 GLN A N 1
ATOM 789 C CA . GLN A 1 95 ? 1.758 -10.108 1.451 1.00 85.94 95 GLN A CA 1
ATOM 790 C C . GLN A 1 95 ? 2.305 -8.854 0.749 1.00 85.94 95 GLN A C 1
ATOM 792 O O . GLN A 1 95 ? 2.388 -7.798 1.373 1.00 85.94 95 GLN A O 1
ATOM 797 N N . SER A 1 96 ? 2.602 -8.919 -0.556 1.00 85.19 96 SER A N 1
ATOM 798 C CA . SER A 1 96 ? 3.117 -7.768 -1.329 1.00 85.19 96 SER A CA 1
ATOM 799 C C . SER A 1 96 ? 2.266 -6.506 -1.148 1.00 85.19 96 SER A C 1
ATOM 801 O O . SER A 1 96 ? 2.785 -5.413 -0.931 1.00 85.19 96 SER A O 1
ATOM 803 N N . ILE A 1 97 ? 0.944 -6.678 -1.129 1.00 87.38 97 ILE A N 1
ATOM 804 C CA . ILE A 1 97 ? -0.003 -5.581 -0.943 1.00 87.38 97 ILE A CA 1
ATOM 805 C C . ILE A 1 97 ? 0.035 -4.979 0.474 1.00 87.38 97 ILE A C 1
ATOM 807 O O . ILE A 1 97 ? -0.304 -3.813 0.644 1.00 87.38 97 ILE A O 1
ATOM 811 N N . ALA A 1 98 ? 0.489 -5.717 1.490 1.00 89.12 98 ALA A N 1
ATOM 812 C CA . ALA A 1 98 ? 0.715 -5.163 2.825 1.00 89.12 98 ALA A CA 1
ATOM 813 C C . ALA A 1 98 ? 1.922 -4.213 2.822 1.00 89.12 98 ALA A C 1
ATOM 815 O O . ALA A 1 98 ? 1.820 -3.109 3.352 1.00 89.12 98 ALA A O 1
ATOM 816 N N . TYR A 1 99 ? 3.019 -4.569 2.138 1.00 88.75 99 TYR A N 1
ATOM 817 C CA . TYR A 1 99 ? 4.139 -3.641 1.931 1.00 88.75 99 TYR A CA 1
ATOM 818 C C . TYR A 1 99 ? 3.705 -2.393 1.160 1.00 88.75 99 TYR A C 1
ATOM 820 O O . TYR A 1 99 ? 4.054 -1.285 1.553 1.00 88.75 99 TYR A O 1
ATOM 828 N N . TYR A 1 100 ? 2.882 -2.550 0.117 1.00 87.88 100 TYR A N 1
ATOM 829 C CA . TYR A 1 100 ? 2.295 -1.413 -0.599 1.00 87.88 100 TYR A CA 1
ATOM 830 C C . TYR A 1 100 ? 1.543 -0.463 0.348 1.00 87.88 100 TYR A C 1
ATOM 832 O O . TYR A 1 100 ? 1.725 0.752 0.286 1.00 87.88 100 TYR A O 1
ATOM 840 N N . ARG A 1 101 ? 0.717 -1.004 1.254 1.00 90.69 101 ARG A N 1
ATOM 841 C CA . ARG A 1 101 ? -0.011 -0.193 2.240 1.00 90.69 101 ARG A CA 1
ATOM 842 C C . ARG A 1 101 ? 0.920 0.479 3.241 1.00 90.69 101 ARG A C 1
ATOM 844 O O . ARG A 1 101 ? 0.747 1.664 3.502 1.00 90.69 101 ARG A O 1
ATOM 851 N N . LEU A 1 102 ? 1.931 -0.225 3.742 1.00 91.12 102 LEU A N 1
ATOM 852 C CA . LEU A 1 102 ? 2.939 0.353 4.634 1.00 91.12 102 LEU A CA 1
ATOM 853 C C . LEU A 1 102 ? 3.642 1.554 3.986 1.00 91.12 102 LEU A C 1
ATOM 855 O O . LEU A 1 102 ? 3.751 2.600 4.621 1.00 91.12 102 LEU A O 1
ATOM 859 N N . GLU A 1 103 ? 4.043 1.447 2.717 1.00 88.25 103 GLU A N 1
ATOM 860 C CA . GLU A 1 103 ? 4.655 2.557 1.974 1.00 88.25 103 GLU A CA 1
ATOM 861 C C . GLU A 1 103 ? 3.709 3.756 1.795 1.00 88.25 103 GLU A C 1
ATOM 863 O O . GLU A 1 103 ? 4.158 4.898 1.862 1.00 88.25 103 GLU A O 1
ATOM 868 N N . LEU A 1 104 ? 2.397 3.533 1.642 1.00 88.94 104 LEU A N 1
ATOM 869 C CA . LEU A 1 104 ? 1.411 4.622 1.589 1.00 88.94 104 LEU A CA 1
ATOM 870 C C . LEU A 1 104 ? 1.158 5.284 2.948 1.00 88.94 104 LEU A C 1
ATOM 872 O O . LEU A 1 104 ? 0.883 6.479 2.993 1.00 88.94 104 LEU A O 1
ATOM 876 N N . LEU A 1 105 ? 1.235 4.530 4.046 1.00 92.12 105 LEU A N 1
ATOM 877 C CA . LEU A 1 105 ? 0.957 5.037 5.394 1.00 92.12 105 LEU A CA 1
ATOM 878 C C . LEU A 1 105 ? 2.147 5.796 6.000 1.00 92.12 105 LEU A C 1
ATOM 880 O O . LEU A 1 105 ? 1.942 6.765 6.728 1.00 92.12 105 LEU A O 1
ATOM 884 N N . LYS A 1 106 ? 3.387 5.406 5.675 1.00 90.88 106 LYS A N 1
ATOM 885 C CA . LYS A 1 106 ? 4.623 6.059 6.148 1.00 90.88 106 LYS A CA 1
ATOM 886 C C . LYS A 1 106 ? 4.630 7.589 6.013 1.00 90.88 106 LYS A C 1
ATOM 888 O O . LYS A 1 106 ? 4.901 8.244 7.021 1.00 90.88 106 LYS A O 1
ATOM 893 N N . PRO A 1 107 ? 4.356 8.189 4.837 1.00 90.38 107 PRO A N 1
ATOM 894 C CA . PRO A 1 107 ? 4.377 9.644 4.705 1.00 90.38 107 PRO A CA 1
ATOM 895 C C . PRO A 1 107 ? 3.289 10.316 5.549 1.00 90.38 107 PRO A C 1
ATOM 897 O O . PRO A 1 107 ? 3.549 11.369 6.125 1.00 90.38 107 PRO A O 1
ATOM 900 N N . LEU A 1 108 ? 2.120 9.680 5.709 1.00 90.94 108 LEU A N 1
ATOM 901 C CA . LEU A 1 108 ? 0.994 10.242 6.463 1.00 90.94 108 LEU A CA 1
ATOM 902 C C . LEU A 1 108 ? 1.339 10.493 7.932 1.00 90.94 108 LEU A C 1
ATOM 904 O O . LEU A 1 108 ? 0.838 11.441 8.520 1.00 90.94 108 LEU A O 1
ATOM 908 N N . VAL A 1 109 ? 2.230 9.695 8.526 1.00 92.25 109 VAL A N 1
ATOM 909 C CA . VAL A 1 109 ? 2.665 9.886 9.921 1.00 92.25 109 VAL A CA 1
ATOM 910 C C . VAL A 1 109 ? 3.354 11.241 10.137 1.00 92.25 109 VAL A C 1
ATOM 912 O O . VAL A 1 109 ? 3.333 11.762 11.250 1.00 92.25 109 VAL A O 1
ATOM 915 N N . ASN A 1 110 ? 3.942 11.819 9.087 1.00 90.38 110 ASN A N 1
ATOM 916 C CA . ASN A 1 110 ? 4.659 13.093 9.151 1.00 90.38 110 ASN A CA 1
ATOM 917 C C . ASN A 1 110 ? 3.810 14.285 8.679 1.00 90.38 110 ASN A C 1
ATOM 919 O O . ASN A 1 110 ? 4.261 15.429 8.753 1.00 90.38 110 ASN A O 1
ATOM 923 N N . GLU A 1 111 ? 2.590 14.040 8.199 1.00 92.00 111 GLU A N 1
ATOM 924 C CA . GLU A 1 111 ? 1.705 15.083 7.696 1.00 92.00 111 GLU A CA 1
ATOM 925 C C . GLU A 1 111 ? 1.011 15.830 8.838 1.00 92.00 111 GLU A C 1
ATOM 927 O O . GLU A 1 111 ? 0.395 15.233 9.724 1.00 92.00 111 GLU A O 1
ATOM 932 N N . LYS A 1 112 ? 1.040 17.168 8.798 1.00 91.75 112 LYS A N 1
ATOM 933 C CA . LYS A 1 112 ? 0.449 18.002 9.861 1.00 91.75 112 LYS A CA 1
ATOM 934 C C . LYS A 1 112 ? -1.050 17.758 10.038 1.00 91.75 112 LYS A C 1
ATOM 936 O O . LYS A 1 112 ? -1.532 17.718 11.165 1.00 91.75 112 LYS A O 1
ATOM 941 N N . TRP A 1 113 ? -1.783 17.583 8.938 1.00 91.88 113 TRP A N 1
ATOM 942 C CA . TRP A 1 113 ? -3.226 17.324 8.975 1.00 91.88 113 TRP A CA 1
ATOM 943 C C . TRP A 1 113 ? -3.557 15.956 9.587 1.00 91.88 113 TRP A C 1
ATOM 945 O O . TRP A 1 113 ? -4.646 15.766 10.125 1.00 91.88 113 TRP A O 1
ATOM 955 N N . ALA A 1 114 ? -2.615 15.011 9.536 1.00 91.62 114 ALA A N 1
ATOM 956 C CA . ALA A 1 114 ? -2.801 13.656 10.027 1.00 91.62 114 ALA A CA 1
ATOM 957 C C . ALA A 1 114 ? -2.495 13.511 11.525 1.00 91.62 114 ALA A C 1
ATOM 959 O O . ALA A 1 114 ? -2.709 12.434 12.075 1.00 91.62 114 ALA A O 1
ATOM 960 N N . ALA A 1 115 ? -2.027 14.571 12.200 1.00 92.56 115 ALA A N 1
ATOM 961 C CA . ALA A 1 115 ? -1.537 14.527 13.581 1.00 92.56 115 ALA A CA 1
ATOM 962 C C . ALA A 1 115 ? -2.504 13.833 14.560 1.00 92.56 115 ALA A C 1
ATOM 964 O O . ALA A 1 115 ? -2.076 13.021 15.378 1.00 92.56 115 ALA A O 1
ATOM 965 N N . LEU A 1 116 ? -3.810 14.093 14.435 1.00 92.88 116 LEU A N 1
ATOM 966 C CA . LEU A 1 116 ? -4.842 13.488 15.285 1.00 92.88 116 LEU A CA 1
ATOM 967 C C . LEU A 1 116 ? -5.108 12.003 14.975 1.00 92.88 116 LEU A C 1
ATOM 969 O O . LEU A 1 116 ? -5.642 11.290 15.819 1.00 92.88 116 LEU A O 1
ATOM 973 N N . TYR A 1 117 ? -4.730 11.526 13.789 1.00 95.31 117 TYR A N 1
ATOM 974 C CA . TYR A 1 117 ? -4.903 10.142 13.336 1.00 95.31 117 TYR A CA 1
ATOM 975 C C . TYR A 1 117 ? -3.629 9.303 13.478 1.00 95.31 117 TYR A C 1
ATOM 977 O O . TYR A 1 117 ? -3.684 8.084 13.319 1.00 95.31 117 TYR A O 1
ATOM 985 N N . VAL A 1 118 ? -2.485 9.920 13.805 1.00 95.75 118 VAL A N 1
ATOM 986 C CA . VAL A 1 118 ? -1.190 9.236 13.967 1.00 95.75 118 VAL A CA 1
ATOM 987 C C . VAL A 1 118 ? -1.271 7.996 14.869 1.00 95.75 118 VAL A C 1
ATOM 989 O O . VAL A 1 118 ? -0.677 6.985 14.484 1.00 95.75 118 VAL A O 1
ATOM 992 N N . PRO A 1 119 ? -1.990 7.995 16.014 1.00 96.44 119 PRO A N 1
ATOM 993 C CA . PRO A 1 119 ? -2.141 6.784 16.824 1.00 96.44 119 PRO A CA 1
ATOM 994 C C . PRO A 1 119 ? -2.764 5.620 16.042 1.00 96.44 119 PRO A C 1
ATOM 996 O O . PRO A 1 119 ? -2.234 4.511 16.061 1.00 96.44 119 PRO A O 1
ATOM 999 N N . ASN A 1 120 ? -3.831 5.886 15.283 1.00 97.94 120 ASN A N 1
ATOM 1000 C CA . ASN A 1 120 ? -4.482 4.886 14.439 1.00 97.94 120 ASN A CA 1
ATOM 1001 C C . ASN A 1 120 ? -3.571 4.419 13.299 1.00 97.94 120 ASN A C 1
ATOM 1003 O O . ASN A 1 120 ? -3.423 3.220 13.090 1.00 97.94 120 ASN A O 1
ATOM 1007 N N . ILE A 1 121 ? -2.922 5.346 12.589 1.00 97.50 121 ILE A N 1
ATOM 1008 C CA . ILE A 1 121 ? -2.038 5.019 11.458 1.00 97.50 121 ILE A CA 1
ATOM 1009 C C . ILE A 1 121 ? -0.881 4.127 11.924 1.00 97.50 121 ILE A C 1
ATOM 1011 O O . ILE A 1 121 ? -0.594 3.106 11.300 1.00 97.50 121 ILE A O 1
ATOM 1015 N N . LYS A 1 122 ? -0.244 4.465 13.052 1.00 97.81 122 LYS A N 1
ATOM 1016 C CA . LYS A 1 122 ? 0.827 3.644 13.633 1.00 97.81 122 LYS A CA 1
ATOM 1017 C C . LYS A 1 122 ? 0.327 2.258 14.032 1.00 97.81 122 LYS A C 1
ATOM 1019 O O . LYS A 1 122 ? 1.024 1.282 13.769 1.00 97.81 122 LYS A O 1
ATOM 1024 N N . ALA A 1 123 ? -0.869 2.161 14.611 1.00 98.06 123 ALA A N 1
ATOM 1025 C CA . ALA A 1 123 ? -1.462 0.881 14.983 1.00 98.06 123 ALA A CA 1
ATOM 1026 C C . ALA A 1 123 ? -1.779 0.001 13.761 1.00 98.06 123 ALA A C 1
ATOM 1028 O O . ALA A 1 123 ? -1.463 -1.185 13.770 1.00 98.06 123 ALA A O 1
ATOM 1029 N N . VAL A 1 124 ? -2.306 0.585 12.680 1.00 97.88 124 VAL A N 1
ATOM 1030 C CA . VAL A 1 124 ? -2.516 -0.107 11.396 1.00 97.88 124 VAL A CA 1
ATOM 1031 C C . VAL A 1 124 ? -1.191 -0.635 10.842 1.00 97.88 124 VAL A C 1
ATOM 1033 O O . VAL A 1 124 ? -1.101 -1.800 10.455 1.00 97.88 124 VAL A O 1
ATOM 1036 N N . MET A 1 125 ? -0.149 0.204 10.814 1.00 96.94 125 MET A N 1
ATOM 1037 C CA . MET A 1 125 ? 1.176 -0.202 10.337 1.00 96.94 125 MET A CA 1
ATOM 1038 C C . MET A 1 125 ? 1.743 -1.359 11.167 1.00 96.94 125 MET A C 1
ATOM 1040 O O . MET A 1 125 ? 2.253 -2.326 10.605 1.00 96.94 125 MET A O 1
ATOM 1044 N N . GLU A 1 126 ? 1.624 -1.291 12.491 1.00 97.56 126 GLU A N 1
ATOM 1045 C CA . GLU A 1 126 ? 2.072 -2.361 13.382 1.00 97.56 126 GLU A CA 1
ATOM 1046 C C . GLU A 1 126 ? 1.283 -3.656 13.161 1.00 97.56 126 GLU A C 1
ATOM 1048 O O . GLU A 1 126 ? 1.863 -4.739 13.090 1.00 97.56 126 GLU A O 1
ATOM 1053 N N . ALA A 1 127 ? -0.029 -3.551 12.959 1.00 97.12 127 ALA A N 1
ATOM 1054 C CA . ALA A 1 127 ? -0.886 -4.695 12.692 1.00 97.12 127 ALA A CA 1
ATOM 1055 C C . ALA A 1 127 ? -0.576 -5.381 11.354 1.00 97.12 127 ALA A C 1
ATOM 1057 O O . ALA A 1 127 ? -0.657 -6.607 11.257 1.00 97.12 127 ALA A O 1
ATOM 1058 N N . TYR A 1 128 ? -0.168 -4.626 10.329 1.00 95.56 128 TYR A N 1
ATOM 1059 C CA . TYR A 1 128 ? 0.379 -5.220 9.109 1.00 95.56 128 TYR A CA 1
ATOM 1060 C C . TYR A 1 128 ? 1.708 -5.934 9.374 1.00 95.56 128 TYR A C 1
ATOM 1062 O O . TYR A 1 128 ? 1.877 -7.073 8.945 1.00 95.56 128 TYR A O 1
ATOM 1070 N N . ARG A 1 129 ? 2.638 -5.297 10.098 1.00 94.50 129 ARG A N 1
ATOM 1071 C CA . ARG A 1 129 ? 3.977 -5.847 10.385 1.00 94.50 129 ARG A CA 1
ATOM 1072 C C . ARG A 1 129 ? 3.938 -7.146 11.172 1.00 94.50 129 ARG A C 1
ATOM 1074 O O . ARG A 1 129 ? 4.698 -8.061 10.873 1.00 94.50 129 ARG A O 1
ATOM 1081 N N . ASN A 1 130 ? 3.052 -7.234 12.158 1.00 94.06 130 ASN A N 1
ATOM 1082 C CA . ASN A 1 130 ? 2.895 -8.430 12.982 1.00 94.06 130 ASN A CA 1
ATOM 1083 C C . ASN A 1 130 ? 1.896 -9.449 12.395 1.00 94.06 130 ASN A C 1
ATOM 1085 O O . ASN A 1 130 ? 1.686 -10.511 12.977 1.00 94.06 130 ASN A O 1
ATOM 1089 N N . GLY A 1 131 ? 1.283 -9.143 11.246 1.00 90.38 131 GLY A N 1
ATOM 1090 C CA . GLY A 1 131 ? 0.362 -10.032 10.538 1.00 90.38 131 GLY A CA 1
ATOM 1091 C C . GLY A 1 131 ? -1.035 -10.166 11.156 1.00 90.38 131 GLY A C 1
ATOM 1092 O O . GLY A 1 131 ? -1.831 -10.970 10.662 1.00 90.38 131 GLY A O 1
ATOM 1093 N N . SER A 1 132 ? -1.364 -9.400 12.202 1.00 93.88 132 SER A N 1
ATOM 1094 C CA . SER A 1 132 ? -2.711 -9.385 12.796 1.00 93.88 132 SER A CA 1
ATOM 1095 C C . SER A 1 132 ? -3.751 -8.720 11.889 1.00 93.88 132 SER A C 1
ATOM 1097 O O . SER A 1 132 ? -4.921 -9.103 11.917 1.00 93.88 132 SER A O 1
ATOM 1099 N N . LEU A 1 133 ? -3.328 -7.793 11.024 1.00 94.75 133 LEU A N 1
ATOM 1100 C CA . LEU A 1 133 ? -4.148 -7.233 9.955 1.00 94.75 133 LEU A CA 1
ATOM 1101 C C . LEU A 1 133 ? -3.773 -7.880 8.620 1.00 94.75 133 LEU A C 1
ATOM 1103 O O . LEU A 1 133 ? -2.701 -7.644 8.062 1.00 94.75 133 LEU A O 1
ATOM 1107 N N . LYS A 1 134 ? -4.689 -8.684 8.076 1.00 90.31 134 LYS A N 1
ATOM 1108 C CA . LYS A 1 134 ? -4.564 -9.232 6.720 1.00 90.31 134 LYS A CA 1
ATOM 1109 C C . LYS A 1 134 ? -5.154 -8.260 5.711 1.00 90.31 134 LYS A C 1
ATOM 1111 O O . LYS A 1 134 ? -6.222 -7.695 5.939 1.00 90.31 134 LYS A O 1
ATOM 1116 N N . VAL A 1 135 ? -4.508 -8.127 4.556 1.00 87.94 135 VAL A N 1
ATOM 1117 C CA . VAL A 1 135 ? -5.069 -7.329 3.468 1.00 87.94 135 VAL A CA 1
ATOM 1118 C C . VAL A 1 135 ? -6.163 -8.120 2.760 1.00 87.94 135 VAL A C 1
ATOM 1120 O O . VAL A 1 135 ? -5.927 -9.194 2.207 1.00 87.94 135 VAL A O 1
ATOM 1123 N N . VAL A 1 136 ? -7.365 -7.549 2.727 1.00 89.19 136 VAL A N 1
ATOM 1124 C CA . VAL A 1 136 ? -8.504 -8.081 1.978 1.00 89.19 136 VAL A CA 1
ATOM 1125 C C . VAL A 1 136 ? -8.928 -7.033 0.951 1.00 89.19 136 VAL A C 1
ATOM 1127 O O . VAL A 1 136 ? -9.448 -5.980 1.306 1.00 89.19 136 VAL 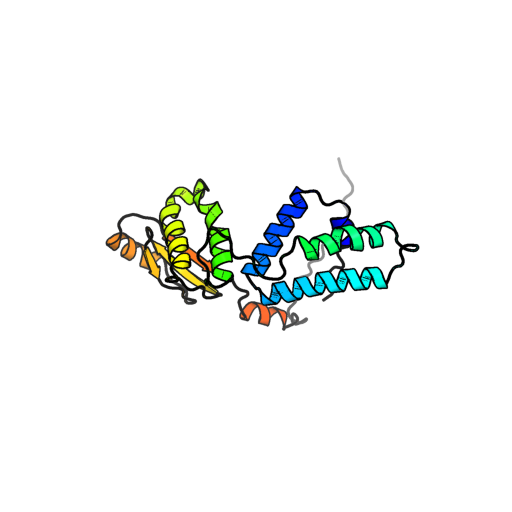A O 1
ATOM 1130 N N . LYS A 1 137 ? -8.693 -7.308 -0.342 1.00 84.94 137 LYS A N 1
ATOM 1131 C CA . LYS A 1 137 ? -9.055 -6.383 -1.431 1.00 84.94 137 LYS A CA 1
ATOM 1132 C C . LYS A 1 137 ? -10.559 -6.068 -1.396 1.00 84.94 137 LYS A C 1
ATOM 1134 O O . LYS A 1 137 ? -11.390 -6.986 -1.346 1.00 84.94 137 LYS A O 1
ATOM 1139 N N . GLY A 1 138 ? -10.879 -4.775 -1.457 1.00 86.19 138 GLY A N 1
ATOM 1140 C CA . GLY A 1 138 ? -12.244 -4.245 -1.427 1.00 86.19 138 GLY A CA 1
ATOM 1141 C C . GLY A 1 138 ? -12.898 -4.251 -0.045 1.00 86.19 138 GLY A C 1
ATOM 1142 O O . GLY A 1 138 ? -14.096 -4.018 0.035 1.00 86.19 138 GLY A O 1
ATOM 1143 N N . ALA A 1 139 ? -12.148 -4.556 1.016 1.00 91.44 139 ALA A N 1
ATOM 1144 C CA . ALA A 1 139 ? -12.623 -4.473 2.389 1.00 91.44 139 ALA A CA 1
ATOM 1145 C C . ALA A 1 139 ? -11.989 -3.281 3.119 1.00 91.44 139 ALA A C 1
ATOM 1147 O O . ALA A 1 139 ? -10.900 -2.815 2.764 1.00 91.44 139 ALA A O 1
ATOM 1148 N N . THR A 1 140 ? -12.669 -2.835 4.168 1.00 93.94 140 THR A N 1
ATOM 1149 C CA . THR A 1 140 ? -12.246 -1.742 5.041 1.00 93.94 140 THR A CA 1
ATOM 1150 C C . THR A 1 140 ? -12.186 -2.241 6.478 1.00 93.94 140 THR A C 1
ATOM 1152 O O . THR A 1 140 ? -13.088 -2.939 6.938 1.00 93.94 140 THR A O 1
ATOM 1155 N N . SER A 1 141 ? -11.109 -1.902 7.182 1.00 96.38 141 SER A N 1
ATOM 1156 C CA . SER A 1 141 ? -11.005 -2.060 8.635 1.00 96.38 141 SER A CA 1
ATOM 1157 C C . SER A 1 141 ? -11.152 -0.705 9.317 1.00 96.38 141 SER A C 1
ATOM 1159 O O . SER A 1 141 ? -10.737 0.319 8.767 1.00 96.38 141 SER A O 1
ATOM 1161 N N . TYR A 1 142 ? -11.738 -0.700 10.510 1.00 97.12 142 TYR A N 1
ATOM 1162 C CA . TYR A 1 142 ? -12.039 0.520 11.254 1.00 97.12 142 TYR A CA 1
ATOM 1163 C C . TYR A 1 142 ? -11.280 0.525 12.570 1.00 97.12 142 TYR A C 1
ATOM 1165 O O . TYR A 1 142 ? -11.263 -0.470 13.300 1.00 97.12 142 TYR A O 1
ATOM 1173 N N . TRP A 1 143 ? -10.651 1.658 12.848 1.00 97.94 143 TRP A N 1
ATOM 1174 C CA . TRP A 1 143 ? -9.735 1.855 13.958 1.00 97.94 143 TRP A CA 1
ATOM 1175 C C . TRP A 1 143 ? -10.167 3.062 14.775 1.00 97.94 143 TRP A C 1
ATOM 1177 O O . TRP A 1 143 ? -10.627 4.050 14.207 1.00 97.94 143 TRP A O 1
ATOM 1187 N N . TYR A 1 144 ? -10.013 2.984 16.092 1.00 98.00 144 TYR A N 1
ATOM 1188 C CA . TYR A 1 144 ? -10.317 4.074 17.011 1.00 98.00 144 TYR A CA 1
ATOM 1189 C C . TYR A 1 144 ? -9.266 4.126 18.120 1.00 98.00 144 TYR A C 1
ATOM 1191 O O . TYR A 1 144 ? -9.015 3.113 18.773 1.00 98.00 144 TYR A O 1
ATOM 1199 N N . ASN A 1 145 ? -8.621 5.280 18.312 1.00 96.31 145 ASN A N 1
ATOM 1200 C CA . ASN A 1 145 ? -7.527 5.479 19.277 1.00 96.31 145 ASN A CA 1
ATOM 1201 C C . ASN A 1 145 ? -6.429 4.387 19.263 1.00 96.31 145 ASN A C 1
ATOM 1203 O O . ASN A 1 145 ? -5.843 4.061 20.289 1.00 96.31 145 ASN A O 1
ATOM 1207 N N . GLY A 1 146 ? -6.117 3.822 18.095 1.00 96.88 146 GLY A N 1
ATOM 1208 C CA . GLY A 1 146 ? -5.111 2.768 17.934 1.00 96.88 146 GLY A CA 1
ATOM 1209 C C . GLY A 1 146 ? -5.638 1.341 18.119 1.00 96.88 146 GLY A C 1
ATOM 1210 O O . GLY A 1 146 ? -4.869 0.390 18.003 1.00 96.88 146 GLY A O 1
ATOM 1211 N N . HIS A 1 147 ? -6.938 1.160 18.348 1.00 97.44 147 HIS A N 1
ATOM 1212 C CA . HIS A 1 147 ? -7.570 -0.151 18.470 1.00 97.44 147 HIS A CA 1
ATOM 1213 C C . HIS A 1 147 ? -8.346 -0.498 17.202 1.00 97.44 147 HIS A C 1
ATOM 1215 O O . HIS A 1 147 ? -9.172 0.288 16.743 1.00 97.44 147 HIS A O 1
ATOM 1221 N N . MET A 1 148 ? -8.132 -1.698 16.656 1.00 97.38 148 MET A N 1
ATOM 1222 C CA . MET A 1 148 ? -8.986 -2.224 15.592 1.00 97.38 148 MET A CA 1
ATOM 1223 C C . MET A 1 148 ? -10.360 -2.555 16.179 1.00 97.38 148 MET A C 1
ATOM 1225 O O . MET A 1 148 ? -10.487 -3.459 17.004 1.00 97.38 148 MET A O 1
ATOM 1229 N N . LYS A 1 149 ? -11.387 -1.820 15.760 1.00 97.50 149 LYS A N 1
ATOM 1230 C CA . LYS A 1 149 ? -12.768 -1.987 16.227 1.00 97.50 149 LYS A CA 1
ATOM 1231 C C . LYS A 1 149 ? -13.549 -2.940 15.343 1.00 97.50 149 LYS A C 1
ATOM 1233 O O . LYS A 1 149 ? -14.302 -3.768 15.843 1.00 97.50 149 LYS A O 1
ATOM 1238 N N . ILE A 1 150 ? -13.323 -2.851 14.035 1.00 96.44 150 ILE A N 1
ATOM 1239 C CA . ILE A 1 150 ? -13.941 -3.731 13.049 1.00 96.44 150 ILE A CA 1
ATOM 1240 C C . ILE A 1 150 ? -12.838 -4.253 12.133 1.00 96.44 150 ILE A C 1
ATOM 1242 O O . ILE A 1 150 ? -12.127 -3.480 11.483 1.00 96.44 150 ILE A O 1
ATOM 1246 N N . ALA A 1 151 ? -12.690 -5.579 12.111 1.00 95.69 151 ALA A N 1
ATOM 1247 C CA . ALA A 1 151 ? -11.800 -6.280 11.192 1.00 95.69 151 ALA A CA 1
ATOM 1248 C C . ALA A 1 151 ? -12.221 -6.032 9.728 1.00 95.69 151 ALA A C 1
ATOM 1250 O O . ALA A 1 151 ? -13.366 -5.649 9.490 1.00 95.69 151 ALA A O 1
ATOM 1251 N N . PRO A 1 152 ? -11.340 -6.256 8.733 1.00 95.19 152 PRO A N 1
ATOM 1252 C CA . PRO A 1 152 ? -11.661 -5.997 7.332 1.00 95.19 152 PRO A CA 1
ATOM 1253 C C . PRO A 1 152 ? -13.013 -6.586 6.896 1.00 95.19 152 PRO A C 1
ATOM 1255 O O . PRO A 1 152 ? -13.183 -7.805 6.852 1.00 95.19 152 PRO A O 1
ATOM 1258 N N . THR A 1 153 ? -13.956 -5.714 6.535 1.00 93.25 153 THR A N 1
ATOM 1259 C CA . THR A 1 153 ? -15.298 -6.073 6.058 1.00 93.25 153 THR A CA 1
ATOM 1260 C C . THR A 1 153 ? -15.619 -5.382 4.734 1.00 93.25 153 THR A C 1
ATOM 1262 O O . THR A 1 153 ? -15.106 -4.300 4.448 1.00 93.25 153 THR A O 1
ATOM 1265 N N . ARG A 1 154 ? -16.436 -6.032 3.898 1.00 91.88 154 ARG A N 1
ATOM 1266 C CA . ARG A 1 154 ? -17.005 -5.435 2.673 1.00 91.88 154 ARG A CA 1
ATOM 1267 C C . ARG A 1 154 ? -18.380 -4.822 2.908 1.00 91.88 154 ARG A C 1
ATOM 1269 O O . ARG A 1 154 ? -18.866 -4.092 2.052 1.00 91.88 154 ARG A O 1
ATOM 1276 N N . GLU A 1 155 ? -18.990 -5.146 4.042 1.00 90.31 155 GLU A N 1
ATOM 1277 C CA . GLU A 1 155 ? -20.298 -4.627 4.404 1.00 90.31 155 GLU A CA 1
ATOM 1278 C C . GLU A 1 155 ? -20.183 -3.159 4.820 1.00 90.31 155 GLU A C 1
ATOM 1280 O O . GLU A 1 155 ? -19.205 -2.784 5.480 1.00 90.31 155 GLU A O 1
ATOM 1285 N N . PRO A 1 156 ? -21.165 -2.322 4.455 1.00 87.31 156 PRO A N 1
ATOM 1286 C CA . PRO A 1 156 ? -21.210 -0.951 4.925 1.00 87.31 156 PRO A CA 1
ATOM 1287 C C . PRO A 1 156 ? -21.359 -0.933 6.450 1.00 87.31 156 PRO A C 1
ATOM 1289 O O . PRO A 1 156 ? -22.199 -1.624 7.022 1.00 87.31 156 PRO A O 1
ATOM 1292 N N . VAL A 1 157 ? -20.540 -0.114 7.104 1.00 91.56 157 VAL A N 1
ATOM 1293 C CA . VAL A 1 157 ? -20.605 0.124 8.548 1.00 91.56 157 VAL A CA 1
ATOM 1294 C C . VAL A 1 157 ? -21.184 1.510 8.783 1.00 91.56 157 VAL A C 1
ATOM 1296 O O . VAL A 1 157 ? -20.667 2.490 8.240 1.00 91.56 157 VAL A O 1
ATOM 1299 N N . ASN A 1 158 ? -22.212 1.603 9.628 1.00 94.81 158 ASN A N 1
ATOM 1300 C CA . ASN A 1 158 ? -22.699 2.888 10.110 1.00 94.81 158 ASN A CA 1
ATOM 1301 C C . ASN A 1 158 ? -21.769 3.418 11.214 1.00 94.81 158 ASN A C 1
ATOM 1303 O O . ASN A 1 158 ? -21.942 3.123 12.394 1.00 94.81 158 ASN A O 1
ATOM 1307 N N . VAL A 1 159 ? -20.748 4.180 10.818 1.00 93.31 159 VAL A N 1
ATOM 1308 C CA . VAL A 1 159 ? -19.745 4.724 11.749 1.00 93.31 159 VAL A CA 1
ATOM 1309 C C . VAL A 1 159 ? -20.380 5.674 12.769 1.00 93.31 159 VAL A C 1
ATOM 1311 O O . VAL A 1 159 ? -19.948 5.692 13.916 1.00 93.31 159 VAL A O 1
ATOM 1314 N N . GLU A 1 160 ? -21.430 6.412 12.401 1.00 94.12 160 GLU A N 1
ATOM 1315 C CA . GLU A 1 160 ? -22.107 7.350 13.309 1.00 94.12 160 GLU A CA 1
ATOM 1316 C C . GLU A 1 160 ? -22.775 6.634 14.491 1.00 94.12 160 GLU A C 1
ATOM 1318 O O . GLU A 1 160 ? -22.751 7.138 15.612 1.00 94.12 160 GLU A O 1
ATOM 1323 N N . GLU A 1 161 ? -23.307 5.431 14.268 1.00 96.25 161 GLU A N 1
ATOM 1324 C CA . GLU A 1 161 ? -23.876 4.592 15.332 1.00 96.25 161 GLU A CA 1
ATOM 1325 C C . GLU A 1 161 ? -22.806 3.913 16.199 1.00 96.25 161 GLU A C 1
ATOM 1327 O O . GLU A 1 161 ? -23.051 3.585 17.363 1.00 96.25 161 GLU A O 1
ATOM 1332 N N . GLU A 1 162 ? -21.622 3.677 15.639 1.00 96.81 162 GLU A N 1
ATOM 1333 C CA . GLU A 1 162 ? -20.535 2.971 16.314 1.00 96.81 162 GLU A CA 1
ATOM 1334 C C . GLU A 1 162 ? -19.639 3.896 17.147 1.00 96.81 162 GLU A C 1
ATOM 1336 O O . GLU A 1 162 ? -19.164 3.494 18.212 1.00 96.81 162 GLU A O 1
ATOM 1341 N N . LEU A 1 163 ? -19.444 5.145 16.714 1.00 96.19 163 LEU A N 1
ATOM 1342 C CA . LEU A 1 163 ? -18.574 6.113 17.389 1.00 96.19 163 LEU A CA 1
ATOM 1343 C C . LEU A 1 163 ? -18.895 6.291 18.882 1.00 96.19 163 LEU A C 1
ATOM 1345 O O . LEU A 1 163 ? -17.960 6.171 19.674 1.00 96.19 163 LEU A O 1
ATOM 1349 N N . PRO A 1 164 ? -20.163 6.471 19.317 1.00 97.62 164 PRO A N 1
ATOM 1350 C CA . PRO A 1 164 ? -20.471 6.613 20.741 1.00 97.62 164 PRO A CA 1
ATOM 1351 C C . PRO A 1 164 ? -20.071 5.387 21.569 1.00 97.62 164 PRO A C 1
ATOM 1353 O O . PRO A 1 164 ? -19.679 5.516 22.727 1.00 97.62 164 PRO A O 1
ATOM 1356 N N . LYS A 1 165 ? -20.144 4.185 20.980 1.00 97.50 165 LYS A N 1
ATOM 1357 C CA . LYS A 1 165 ? -19.753 2.935 21.647 1.00 97.50 165 LYS A CA 1
ATOM 1358 C C . LYS A 1 165 ? -18.238 2.888 21.826 1.00 97.50 165 LYS A C 1
ATOM 1360 O O . LYS A 1 165 ? -17.748 2.594 22.911 1.00 97.50 165 LYS A O 1
ATOM 1365 N N . TRP A 1 166 ? -17.491 3.211 20.773 1.00 97.75 166 TRP A N 1
ATOM 1366 C CA . TRP A 1 166 ? -16.028 3.203 20.814 1.00 97.75 166 TRP A CA 1
ATOM 1367 C C . TRP A 1 166 ? -15.478 4.300 21.726 1.00 97.75 166 TRP A C 1
ATOM 1369 O O . TRP A 1 166 ? -14.506 4.060 22.437 1.00 97.75 166 TRP A O 1
ATOM 1379 N N . GLU A 1 167 ? -16.127 5.463 21.758 1.00 97.56 167 GLU A N 1
ATOM 1380 C CA . GLU A 1 167 ? -15.804 6.558 22.670 1.00 97.56 167 GLU A CA 1
ATOM 1381 C C . GLU A 1 167 ? -16.075 6.188 24.133 1.00 97.56 167 GLU A C 1
ATOM 1383 O O . GLU A 1 167 ? -15.240 6.454 24.996 1.00 97.56 167 GLU A O 1
ATOM 1388 N N . ALA A 1 168 ? -17.188 5.508 24.424 1.00 97.44 168 ALA A N 1
ATOM 1389 C CA . ALA A 1 168 ? -17.472 5.021 25.774 1.00 97.44 168 ALA A CA 1
ATOM 1390 C C . ALA A 1 168 ? -16.428 4.001 26.269 1.00 97.44 168 ALA A C 1
ATOM 1392 O O . ALA A 1 168 ? -16.138 3.946 27.463 1.00 97.44 168 ALA A O 1
ATOM 1393 N N . GLU A 1 169 ? -15.854 3.202 25.366 1.00 97.12 169 GLU A N 1
ATOM 1394 C CA . GLU A 1 169 ? -14.835 2.202 25.700 1.00 97.12 169 GLU A CA 1
ATOM 1395 C C . GLU A 1 169 ? -13.410 2.775 25.811 1.00 97.12 169 GLU A C 1
ATOM 1397 O O . GLU A 1 169 ? -12.660 2.380 26.702 1.00 97.12 169 GLU A O 1
ATOM 1402 N N . HIS A 1 170 ? -13.016 3.661 24.889 1.00 95.94 170 HIS A N 1
ATOM 1403 C CA . HIS A 1 170 ? -11.619 4.099 24.698 1.00 95.94 170 HIS A CA 1
ATOM 1404 C C . HIS A 1 170 ? -11.416 5.602 24.933 1.00 95.94 170 HIS A C 1
ATOM 1406 O O . HIS A 1 170 ? -10.334 6.132 24.667 1.00 95.94 170 HIS A O 1
ATOM 1412 N N . GLY A 1 171 ? -12.448 6.291 25.424 1.00 95.81 171 GLY A N 1
ATOM 1413 C CA . GLY A 1 171 ? -12.473 7.733 25.641 1.00 95.81 171 GLY A CA 1
ATOM 1414 C C . GLY A 1 171 ? -12.626 8.552 24.356 1.00 95.81 171 GLY A C 1
ATOM 1415 O O . GLY A 1 171 ? -12.681 8.028 23.239 1.00 95.81 171 GLY A O 1
ATOM 1416 N N . VAL A 1 172 ? -12.664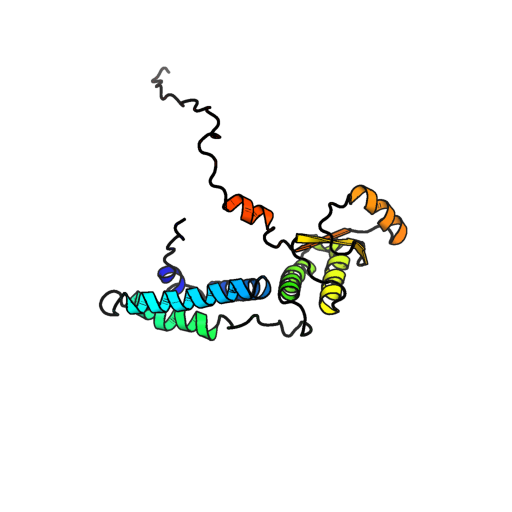 9.877 24.524 1.00 95.06 172 VAL A N 1
ATOM 1417 C CA . VAL A 1 172 ? -12.685 10.847 23.415 1.00 95.06 172 VAL A CA 1
ATOM 1418 C C . VAL A 1 172 ? -11.478 10.614 22.503 1.00 95.06 172 VAL A C 1
ATOM 1420 O O . VAL A 1 172 ? -10.352 10.437 22.977 1.00 95.06 172 VAL A O 1
ATOM 1423 N N . GLY A 1 173 ? -11.700 10.595 21.191 1.00 93.94 173 GLY A N 1
ATOM 1424 C CA . GLY A 1 173 ? -10.698 10.101 20.258 1.00 93.94 173 GLY A CA 1
ATOM 1425 C C . GLY A 1 173 ? -10.987 10.362 18.792 1.00 93.94 173 GLY A C 1
ATOM 1426 O O . GLY A 1 173 ? -11.913 11.083 18.426 1.00 93.94 173 GLY A O 1
ATOM 1427 N N . THR A 1 174 ? -10.159 9.759 17.941 1.00 95.19 174 THR A N 1
ATOM 1428 C CA . THR A 1 174 ? -10.328 9.803 16.487 1.00 95.19 174 THR A CA 1
ATOM 1429 C C . THR A 1 174 ? -10.504 8.415 15.906 1.00 95.19 174 THR A C 1
ATOM 1431 O O . THR A 1 174 ? -9.896 7.442 16.366 1.00 95.19 174 THR A O 1
ATOM 1434 N N . TYR A 1 175 ? -11.309 8.342 14.846 1.00 95.31 175 TYR A N 1
ATOM 1435 C CA . TYR A 1 175 ? -11.449 7.139 14.042 1.00 95.31 175 TYR A CA 1
ATOM 1436 C C . TYR A 1 175 ? -10.577 7.206 12.785 1.00 95.31 175 TYR A C 1
ATOM 1438 O O . TYR A 1 175 ? -10.246 8.282 12.288 1.00 95.31 175 TYR A O 1
ATOM 1446 N N . TRP A 1 176 ? -10.221 6.042 12.254 1.00 96.06 176 TRP A N 1
ATOM 1447 C CA . TRP A 1 176 ? -9.531 5.881 10.980 1.00 96.06 176 TRP A CA 1
ATOM 1448 C C . TRP A 1 176 ? -10.110 4.688 10.225 1.00 96.06 176 TRP A C 1
ATOM 1450 O O . TRP A 1 176 ? -10.284 3.607 10.791 1.00 96.06 176 TRP A O 1
ATOM 1460 N N . SER A 1 177 ? -10.382 4.867 8.936 1.00 94.75 177 SER A N 1
ATOM 1461 C CA . SER A 1 177 ? -10.771 3.783 8.036 1.00 94.75 177 SER A CA 1
ATOM 1462 C C . SER A 1 177 ? -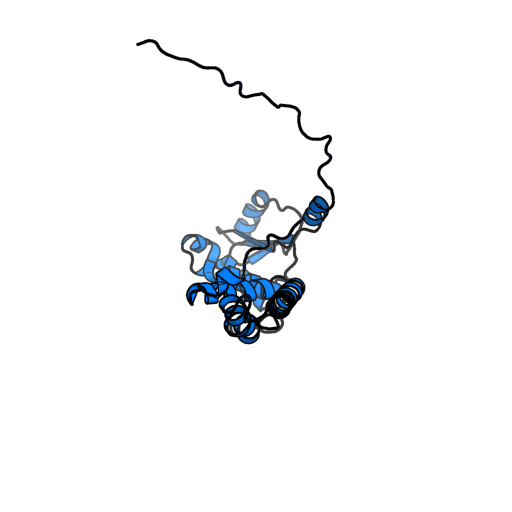9.586 3.393 7.159 1.00 94.75 177 SER A C 1
ATOM 1464 O O . SER A 1 177 ? -9.163 4.162 6.295 1.00 94.75 177 SER A O 1
ATOM 1466 N N . GLU A 1 178 ? -9.069 2.184 7.345 1.00 95.00 178 GLU A N 1
ATOM 1467 C CA . GLU A 1 178 ? -8.040 1.617 6.480 1.00 95.00 178 GLU A CA 1
ATOM 1468 C C . GLU A 1 178 ? -8.716 0.752 5.417 1.00 95.00 178 GLU A C 1
ATOM 1470 O O . GLU A 1 178 ? -9.208 -0.342 5.708 1.00 95.00 178 GLU A O 1
ATOM 1475 N N . SER A 1 179 ? -8.747 1.259 4.185 1.00 89.81 179 SER A N 1
ATOM 1476 C CA . SER A 1 179 ? -9.333 0.576 3.034 1.00 89.81 179 SER A CA 1
ATOM 1477 C C . SER A 1 179 ? -8.265 0.227 2.008 1.00 89.81 179 SER A C 1
ATOM 1479 O O . SER A 1 179 ? -7.383 1.035 1.698 1.00 89.81 179 SER A O 1
ATOM 1481 N N . VAL A 1 180 ? -8.369 -0.975 1.443 1.00 82.81 180 VAL A N 1
ATOM 1482 C CA . VAL A 1 180 ? -7.525 -1.403 0.329 1.00 82.81 180 VAL A CA 1
ATOM 1483 C C . VAL A 1 180 ? -8.392 -1.539 -0.913 1.00 82.81 180 VAL A C 1
ATOM 1485 O O . VAL A 1 180 ? -8.997 -2.586 -1.168 1.00 82.81 180 VAL A O 1
ATOM 1488 N N . SER A 1 181 ? -8.441 -0.465 -1.703 1.00 67.88 181 SER A N 1
ATOM 1489 C CA . SER A 1 181 ? -9.065 -0.467 -3.022 1.00 67.88 181 SER A CA 1
ATOM 1490 C C . SER A 1 181 ? -8.266 -1.374 -3.966 1.00 67.88 181 SER A C 1
ATOM 1492 O O . SER A 1 181 ? -7.225 -1.016 -4.507 1.00 67.88 181 SER A O 1
ATOM 1494 N N . GLY A 1 182 ? -8.742 -2.604 -4.150 1.00 54.88 182 GLY A N 1
ATOM 1495 C CA . GLY A 1 182 ? -8.459 -3.351 -5.373 1.00 54.88 182 GLY A CA 1
ATOM 1496 C C . GLY A 1 182 ? -9.464 -2.940 -6.453 1.00 54.88 182 GLY A C 1
ATOM 1497 O O . GLY A 1 182 ? -10.515 -2.395 -6.104 1.00 54.88 182 GLY A O 1
ATOM 1498 N N . PRO A 1 183 ? -9.213 -3.221 -7.745 1.00 43.88 183 PRO A N 1
ATOM 1499 C CA . PRO A 1 183 ? -10.297 -3.210 -8.717 1.00 43.88 183 PRO A CA 1
ATOM 1500 C C . PRO A 1 183 ? -11.407 -4.124 -8.188 1.00 43.88 183 PRO A C 1
ATOM 1502 O O . PRO A 1 183 ? -11.200 -5.321 -7.981 1.00 43.88 183 PRO A O 1
ATOM 1505 N N . VAL A 1 184 ? -12.567 -3.542 -7.891 1.00 41.06 184 VAL A N 1
ATOM 1506 C CA . VAL A 1 184 ? -13.759 -4.307 -7.528 1.00 41.06 184 VAL A CA 1
ATOM 1507 C C . VAL A 1 184 ? -14.133 -5.108 -8.782 1.00 41.06 184 VAL A C 1
ATOM 1509 O O . VAL A 1 184 ? -14.263 -4.494 -9.845 1.00 41.06 184 VAL A O 1
ATOM 1512 N N . PRO A 1 185 ? -14.314 -6.442 -8.724 1.00 44.59 185 PRO A N 1
ATOM 1513 C CA . PRO A 1 185 ? -14.694 -7.236 -9.898 1.00 44.59 185 PRO A CA 1
ATOM 1514 C C . PRO A 1 185 ? -15.922 -6.678 -10.638 1.00 44.59 185 PRO A C 1
ATOM 1516 O O . PRO A 1 185 ? -16.019 -6.793 -11.855 1.00 44.59 185 PRO A O 1
ATOM 1519 N N . GLN A 1 186 ? -16.817 -5.994 -9.919 1.00 44.53 186 GLN A N 1
ATOM 1520 C CA . GLN A 1 186 ? -18.025 -5.375 -10.469 1.00 44.53 186 GLN A CA 1
ATOM 1521 C C . GLN A 1 186 ? -17.756 -4.158 -11.379 1.00 44.53 186 GLN A C 1
ATOM 1523 O O . GLN A 1 186 ? -18.531 -3.907 -12.298 1.00 44.53 186 GLN A O 1
ATOM 1528 N N . LEU A 1 187 ? -16.638 -3.439 -11.214 1.00 37.66 187 LEU A N 1
ATOM 1529 C CA . LEU A 1 187 ? -16.237 -2.387 -12.164 1.00 37.66 187 LEU A CA 1
ATOM 1530 C C . LEU A 1 187 ? -15.597 -2.974 -13.430 1.00 37.66 187 LEU A C 1
ATOM 1532 O O . LEU A 1 187 ? -15.768 -2.420 -14.512 1.00 37.66 187 LEU A O 1
ATOM 1536 N N . ALA A 1 188 ? -14.933 -4.129 -13.323 1.00 36.78 188 ALA A N 1
ATOM 1537 C CA . ALA A 1 188 ? -14.447 -4.867 -14.488 1.00 36.78 188 ALA A CA 1
ATOM 1538 C C . ALA A 1 188 ? -15.592 -5.504 -15.298 1.00 36.78 188 ALA A C 1
ATOM 1540 O O . ALA A 1 188 ? -15.452 -5.665 -16.502 1.00 36.78 188 ALA A O 1
ATOM 1541 N N . SER A 1 189 ? -16.741 -5.824 -14.687 1.00 35.47 189 SER A N 1
ATOM 1542 C CA . SER A 1 189 ? -17.929 -6.255 -15.442 1.00 35.47 189 SER A CA 1
ATOM 1543 C C . SER A 1 189 ? -18.649 -5.108 -16.156 1.00 35.47 189 SER A C 1
ATOM 1545 O O . SER A 1 189 ? -19.266 -5.347 -17.189 1.00 35.47 189 SER A O 1
ATOM 1547 N N . LEU A 1 190 ? -18.545 -3.866 -15.664 1.00 36.03 190 LEU A N 1
ATOM 1548 C CA . LEU A 1 190 ? -19.127 -2.693 -16.334 1.00 36.03 190 LEU A CA 1
ATOM 1549 C C . LEU A 1 190 ? -18.350 -2.271 -17.591 1.00 36.03 190 LEU A C 1
ATOM 1551 O O . LEU A 1 190 ? -18.917 -1.620 -18.458 1.00 36.03 190 LEU A O 1
ATOM 1555 N N . SER A 1 191 ? -17.083 -2.673 -17.735 1.00 38.28 191 SER A N 1
ATOM 1556 C CA . SER A 1 191 ? -16.291 -2.443 -18.952 1.00 38.28 191 SER A CA 1
ATOM 1557 C C . SER A 1 191 ? -16.434 -3.545 -20.014 1.00 38.28 191 SER A C 1
ATOM 1559 O O . SER A 1 191 ? -15.901 -3.395 -21.114 1.00 38.28 191 SER A O 1
ATOM 1561 N N . VAL A 1 192 ? -17.154 -4.637 -19.715 1.00 41.81 192 VAL A N 1
ATOM 1562 C CA . VAL A 1 192 ? -17.439 -5.738 -20.660 1.00 41.81 192 VAL A CA 1
ATOM 1563 C C . VAL A 1 192 ? -18.748 -5.514 -21.430 1.00 41.81 192 VAL A C 1
ATOM 1565 O O . VAL A 1 192 ? -18.925 -6.089 -22.502 1.00 41.81 192 VAL A O 1
ATOM 1568 N N . TYR A 1 193 ? -19.633 -4.634 -20.953 1.00 31.02 193 TYR A N 1
ATOM 1569 C CA . TYR A 1 193 ? -20.819 -4.226 -21.703 1.00 31.02 193 TYR A CA 1
ATOM 1570 C C . TYR A 1 193 ? -20.527 -2.929 -22.469 1.00 31.02 193 TYR A C 1
ATOM 1572 O O . TYR A 1 193 ? -20.260 -1.906 -21.836 1.00 31.02 193 TYR A O 1
ATOM 1580 N N . PRO A 1 194 ? -20.552 -2.921 -23.816 1.00 35.56 194 PRO A N 1
ATOM 1581 C CA . PRO A 1 194 ? -20.620 -1.655 -24.533 1.00 35.56 194 PRO A CA 1
ATOM 1582 C C . PRO A 1 194 ? -21.896 -0.910 -24.099 1.00 35.56 194 PRO A C 1
ATOM 1584 O O . PRO A 1 194 ? -22.907 -1.566 -23.832 1.00 35.56 194 PRO A O 1
ATOM 1587 N N . PRO A 1 195 ? -21.872 0.433 -24.010 1.00 40.41 195 PRO A N 1
ATOM 1588 C CA . PRO A 1 195 ? -23.088 1.197 -23.770 1.00 40.41 195 PRO A CA 1
ATOM 1589 C C . PRO A 1 195 ? -24.109 0.841 -24.852 1.00 40.41 195 PRO A C 1
ATOM 1591 O O . PRO A 1 195 ? -23.773 0.833 -26.039 1.00 40.41 195 PRO A O 1
ATOM 1594 N N . ASP A 1 196 ? -25.331 0.516 -24.434 1.00 43.06 196 ASP A N 1
ATOM 1595 C CA . ASP A 1 196 ? -26.446 0.300 -25.348 1.00 43.06 196 ASP A CA 1
ATOM 1596 C C . ASP A 1 196 ? -26.644 1.587 -26.172 1.00 43.06 196 ASP A C 1
ATOM 1598 O O . ASP A 1 196 ? -26.920 2.644 -25.589 1.0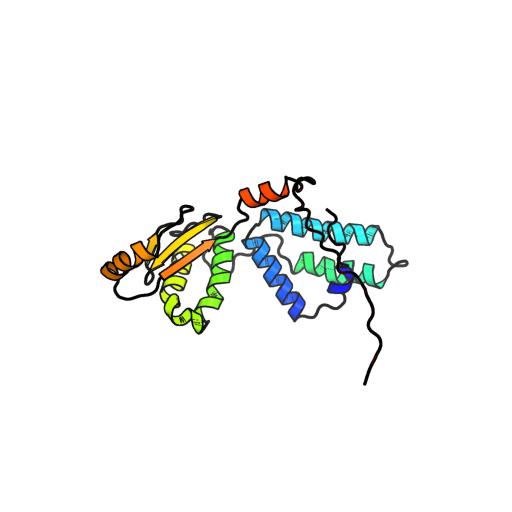0 43.06 196 ASP A O 1
ATOM 1602 N N . PRO A 1 197 ? -26.502 1.547 -27.512 1.00 47.75 197 PRO A N 1
ATOM 1603 C CA . PRO A 1 197 ? -26.732 2.709 -28.367 1.00 47.75 197 PRO A CA 1
ATOM 1604 C C . PRO A 1 197 ? -28.137 3.311 -28.215 1.00 47.75 197 PRO A C 1
ATOM 1606 O O . PRO A 1 197 ? -28.368 4.427 -28.674 1.00 47.75 197 PRO A O 1
ATOM 1609 N N . GLN A 1 198 ? -29.075 2.597 -27.584 1.00 44.28 198 GLN A N 1
ATOM 1610 C CA . GLN A 1 198 ? -30.445 3.052 -27.361 1.00 44.28 198 GLN A CA 1
ATOM 1611 C C . GLN A 1 198 ? -30.644 3.886 -26.083 1.00 44.28 198 GLN A C 1
ATOM 1613 O O . GLN A 1 198 ? -31.741 4.396 -25.875 1.00 44.28 198 GLN A O 1
ATOM 1618 N N . GLN A 1 199 ? -29.615 4.084 -25.248 1.00 43.72 199 GLN A N 1
ATOM 1619 C CA . GLN A 1 199 ? -29.710 4.888 -24.016 1.00 43.72 199 GLN A CA 1
ATOM 1620 C C . GLN A 1 199 ? -29.018 6.258 -24.090 1.00 43.72 199 GLN A C 1
ATOM 1622 O O . GLN A 1 199 ? -28.669 6.826 -23.058 1.00 43.72 199 GLN A O 1
ATOM 1627 N N . VAL A 1 200 ? -28.844 6.834 -25.282 1.00 38.41 200 VAL A N 1
ATOM 1628 C CA . VAL A 1 200 ? -28.537 8.270 -25.389 1.00 38.41 200 VAL A CA 1
ATOM 1629 C C . VAL A 1 200 ? -29.838 9.044 -25.151 1.00 38.41 200 VAL A C 1
ATOM 1631 O O . VAL A 1 200 ? -30.760 8.903 -25.957 1.00 38.41 200 VAL A O 1
ATOM 1634 N N . PRO A 1 201 ? -29.963 9.865 -24.090 1.00 37.62 201 PRO A N 1
ATOM 1635 C CA . PRO A 1 201 ? -31.096 10.769 -23.970 1.00 37.62 201 PRO A CA 1
ATOM 1636 C C . PRO A 1 201 ? -31.072 11.729 -25.163 1.00 37.62 201 PRO A C 1
ATOM 1638 O O . PRO A 1 201 ? -30.114 12.481 -25.351 1.00 37.62 201 PRO A O 1
ATOM 1641 N N . GLN A 1 202 ? -32.115 11.674 -25.992 1.00 42.97 202 GLN A N 1
ATOM 1642 C CA . GLN A 1 202 ? -32.403 12.705 -26.981 1.00 42.97 202 GLN A CA 1
ATOM 1643 C C . GLN A 1 202 ? -32.742 13.998 -26.240 1.00 42.97 202 GLN A C 1
ATOM 1645 O O . GLN A 1 202 ? -33.893 14.245 -25.910 1.00 42.97 202 GLN A O 1
ATOM 1650 N N . ASP A 1 203 ? -31.736 14.822 -25.982 1.00 38.25 203 ASP A N 1
ATOM 1651 C CA . ASP A 1 203 ? -31.935 16.255 -25.785 1.00 38.25 203 ASP A CA 1
ATOM 1652 C C . ASP A 1 203 ? -30.755 17.013 -26.402 1.00 38.25 203 ASP A C 1
ATOM 1654 O O . ASP A 1 203 ? -29.975 17.722 -25.768 1.00 38.25 203 ASP A O 1
ATOM 1658 N N . SER A 1 204 ? -30.611 16.835 -27.713 1.00 37.44 204 SER A N 1
ATOM 1659 C CA . SER A 1 204 ? -29.910 17.771 -28.580 1.00 37.44 204 SER A CA 1
ATOM 1660 C C . SER A 1 204 ? -30.770 19.028 -28.731 1.00 37.44 204 SER A C 1
ATOM 1662 O O . SER A 1 204 ? -31.536 19.166 -29.682 1.00 37.44 204 SER A O 1
ATOM 1664 N N . ARG A 1 205 ? -30.617 19.984 -27.808 1.00 36.44 205 ARG A N 1
ATOM 1665 C CA . ARG A 1 205 ? -30.916 21.386 -28.120 1.00 36.44 205 ARG A CA 1
ATOM 1666 C C . ARG A 1 205 ? -29.685 22.017 -28.753 1.00 36.44 205 ARG A C 1
ATOM 1668 O O . ARG A 1 205 ? -28.728 22.402 -28.089 1.00 36.44 205 ARG A O 1
ATOM 1675 N N . THR A 1 206 ? -29.743 22.027 -30.077 1.00 34.41 206 THR A N 1
ATOM 1676 C CA . THR A 1 206 ? -29.168 23.005 -30.998 1.00 34.41 206 THR A CA 1
ATOM 1677 C C . THR A 1 206 ? -28.872 24.354 -30.335 1.00 34.41 206 THR A C 1
ATOM 1679 O O . THR A 1 206 ? -29.785 25.076 -29.945 1.00 34.41 206 THR A O 1
ATOM 1682 N N . TYR A 1 207 ? -27.592 24.722 -30.264 1.00 31.67 207 TYR A N 1
ATOM 1683 C CA . TYR A 1 207 ? -27.208 26.131 -30.228 1.00 31.67 207 TYR A CA 1
ATOM 1684 C C . TYR A 1 207 ? -27.294 26.647 -31.664 1.00 31.67 207 TYR A C 1
ATOM 1686 O O . TYR A 1 207 ? -26.422 26.373 -32.489 1.00 31.67 207 TYR A O 1
ATOM 1694 N N . GLU A 1 208 ? -28.391 27.333 -31.973 1.00 36.25 208 GLU A N 1
ATOM 1695 C CA . GLU A 1 208 ? -28.503 28.150 -33.175 1.00 36.25 208 GLU A CA 1
ATOM 1696 C C . GLU A 1 208 ? -27.478 29.291 -33.108 1.00 36.25 208 GLU A C 1
ATOM 1698 O O . GLU A 1 208 ? -27.454 30.088 -32.170 1.00 36.25 208 GLU A O 1
ATOM 1703 N N . GLN A 1 209 ? -26.628 29.363 -34.132 1.00 36.88 209 GLN A N 1
ATOM 1704 C CA . GLN A 1 209 ? -26.050 30.622 -34.587 1.00 36.88 209 GLN A CA 1
ATOM 1705 C C . GLN A 1 209 ? -27.187 31.539 -35.037 1.00 36.88 209 GLN A C 1
ATOM 1707 O O . GLN A 1 209 ? -27.971 31.160 -35.905 1.00 36.88 209 GLN A O 1
ATOM 1712 N N . SER A 1 210 ? -27.251 32.753 -34.501 1.00 35.44 210 SER A N 1
ATOM 1713 C CA . SER A 1 210 ? -27.935 33.878 -35.140 1.00 35.44 210 SER A CA 1
ATOM 1714 C C . SER A 1 210 ? -27.324 35.189 -34.664 1.00 35.44 210 SER A C 1
ATOM 1716 O O . SER A 1 210 ? -27.138 35.424 -33.472 1.00 35.44 210 SER A O 1
ATOM 1718 N N . ASP A 1 211 ? -26.980 35.994 -35.657 1.00 38.69 211 ASP A N 1
ATOM 1719 C CA . ASP A 1 211 ? -26.338 37.295 -35.608 1.00 38.69 211 ASP A CA 1
ATOM 1720 C C . ASP A 1 211 ? -27.059 38.330 -34.734 1.00 38.69 211 ASP A C 1
ATOM 1722 O O . ASP A 1 211 ? -28.286 38.392 -34.703 1.00 38.69 211 ASP A O 1
ATOM 1726 N N . MET A 1 212 ? -26.291 39.262 -34.160 1.00 34.84 212 MET A N 1
ATOM 1727 C CA . MET A 1 212 ? -26.743 40.651 -34.042 1.00 34.84 212 MET A CA 1
ATOM 1728 C C . MET A 1 212 ? -25.586 41.616 -34.305 1.00 34.84 212 MET A C 1
ATOM 1730 O O . MET A 1 212 ? -24.703 41.816 -33.472 1.00 34.84 212 MET A O 1
ATOM 1734 N N . HIS A 1 213 ? -25.645 42.256 -35.471 1.00 35.72 213 HIS A N 1
ATOM 1735 C CA . HIS A 1 213 ? -25.032 43.555 -35.706 1.00 35.72 213 HIS A CA 1
ATOM 1736 C C . HIS A 1 213 ? -25.845 44.663 -35.009 1.00 35.72 213 HIS A C 1
ATOM 1738 O O . HIS A 1 213 ? -27.063 44.701 -35.143 1.00 35.72 213 HIS A O 1
ATOM 1744 N N . SER A 1 214 ? -25.105 45.558 -34.340 1.00 39.16 214 SER A N 1
ATOM 1745 C CA . SER A 1 214 ? -25.285 47.013 -34.146 1.00 39.16 214 SER A CA 1
ATOM 1746 C C . SER A 1 214 ? -26.640 47.592 -33.723 1.00 39.16 214 SER A C 1
ATOM 1748 O O . SER A 1 214 ? -27.602 47.444 -34.454 1.00 39.16 214 SER A O 1
ATOM 1750 N N . VAL A 1 215 ? -26.646 48.436 -32.673 1.00 33.84 215 VAL A N 1
ATOM 1751 C CA . VAL A 1 215 ? -26.857 49.908 -32.752 1.00 33.84 215 VAL A CA 1
ATOM 1752 C C . VAL A 1 215 ? -26.303 50.563 -31.471 1.00 33.84 215 VAL A C 1
ATOM 1754 O O . VAL A 1 215 ? -26.559 50.075 -30.371 1.00 33.84 215 VAL A O 1
ATOM 1757 N N . GLY A 1 216 ? -25.574 51.672 -31.632 1.00 34.53 216 GLY A N 1
ATOM 1758 C CA . GLY A 1 216 ? -25.083 52.565 -30.580 1.00 34.53 216 GLY A CA 1
ATOM 1759 C C . GLY A 1 216 ? -24.035 53.516 -31.124 1.00 34.53 216 GLY A C 1
ATOM 1760 O O . GLY A 1 216 ? -22.844 53.184 -30.964 1.00 34.53 216 GLY A O 1
#

Foldseek 3Di:
DDDPVPVVLVCFLDDDPVNLVVVLVVLLLCLLQDVVVSLVVLVCQLVVLVVVLVVDDCVRPVSSNCSSPPTRNCSSVPRRDNHRDQDPVADPDARSNLSSLLVVLVVLCVDPVCVQVNLQSVLSNVCRRVVVAHDDACWKWKDKSSDTPGHTDNDDDPVVVCVVVVCVVPNDGDMDIDHHHDPDVVVVVVVVDDPDPVPDPPDPDDPDDDDDDDDD

Sequence (216 aa):
MGTPEEPLYLLTIHATVEEWERWNRQAVMKALLDPAEYKKWRDWKLAFAKRQIERYTAEQRPDMVKGLKEDYLDYVLNRIPPEPVVPPSEPPGLQSIAYYRLELLKPLVNEKWAALYVPNIKAVMEAYRNGSLKVVKGATSYWYNGHMKIAPTREPVNVEEELPKWEAEHGVGTYWSESVSGPVPQLASLSVYPPDPQQVPQDSRTYEQSDMHSVG

Secondary structure (DSSP, 8-state):
-PPP---HHHHHHS--HHHHHHHHHHHHHHHHH-HHHHHHHHHHHHHHHHHHHHHS-TTTSHHHHHIIIIIIHHIIIIIS-SSPPPPTTS-TT--HHHHHHHHHHHHHTT-GGGGGGHHHHHHHHHHHHTTSS---TT-EEEEETTEEEEEEESS---HHHHHHHHHHHH-S--EEEEE-----HHHHHHTTSPPPGGG-----------------

pLDDT: mean 76.03, std 20.95, range [28.25, 98.06]

Organism: Ajellomyces capsulatus (strain H88) (NCBI:txid544711)

Radius of gyration: 25.26 Å; chains: 1; bounding box: 54×65×66 Å